Protein AF-A0A7X5D9H7-F1 (afdb_monomer_lite)

Radius of gyration: 39.31 Å; chains: 1; bounding box: 85×87×99 Å

Sequence (324 aa):
MLLPTEHRGKEHIVADLVSGAHGEGAHVGHFTFTNRLMFNRVVSTPDIFVDLVEVVTGIRFELAGDPQAERTFEPTLSSKGVRMDVVAVGDDRVVDIEMQTQFEPYLGKRLRYYQAALDVSHLDKGSDYGVLPESFIIFLCTHDPFGRGLPVYTLERCCVEDSSVDVGDESHWIVLNATAYAAANDGQLADVLEYAATGEVRHRGGLVGRIDEAVRDANNDSGWVRNVESVMSLEDGLRMRYQILMRDEVAAARKAAAEEGRAEGMARGIAEGIAEGRAEGIAEERARTAMLAKRLEKEGRIDELAGALADSKRFDALLVEFGL

Secondary structure (DSSP, 8-state):
------------SSSTTS-----S--------TTSHHHHHHHHTSHHHHHHHHHHHHSS---BSS--EEEEEE-SSTTS--EEEEEEEEBSSEEEEEEEE-S--TTHHHHHHHHHHHHHHHH--TT--GGGPPEEEEEEEESS-SSSS--SEEEE----SS-TT------EEEEEEEGGGGGG-SSHHHHHHHHHHHHS--S--SHHHHHHHHHHHHHHH-HHHHHHHHHHHHHHHHHHHHHHHHHHHHHHHHHHHHHHHHHHHHHHHHHHHHHHHHHHHHHHHHHHHHHHHHHHHHHTT-TTHHHHHHT-HHHHHHHHHHHT-

Foldseek 3Di:
DDDDDDDDDDDDDPPPVPDDDPDPDDPLDADACLDLVLVLQLCQPVVLVQQVCCLQPVDHFAFPDGKDAQDWFDVDPPDDIDGFGIWTDTDQEIETEERAEDADLPVVVVLVVVVVRQQVVQDDPPDDSVSRGQYEYEYEYLADNPPPLDQKDKDDDADPVDRVDDPPNNYIYIYGHLVSLVVDPRPQSSQCSVCSNPVDGPDCDDSNVSSNVSSVVCSVPSVNSVVVVVVVVVVVVVVVVVVVVVVVVVVVVVVVVVVVVVVVVVVVVVVVVVVVVVVVVVVVVVVLLVVLCVVCVVVVNNVCSVVCVVDVVSVVVSCVVVVD

pLDDT: mean 86.22, std 16.86, range [28.97, 98.75]

Structure (mmCIF, N/CA/C/O backbone):
data_AF-A0A7X5D9H7-F1
#
_entry.id   AF-A0A7X5D9H7-F1
#
loop_
_atom_site.group_PDB
_atom_site.id
_atom_site.type_symbol
_atom_site.label_atom_id
_atom_site.label_alt_id
_atom_site.label_comp_id
_atom_site.label_asym_id
_atom_site.label_entity_id
_atom_site.label_seq_id
_atom_site.pdbx_PDB_ins_code
_atom_site.Cartn_x
_atom_site.Cartn_y
_atom_site.Cartn_z
_atom_site.occupancy
_atom_site.B_iso_or_equiv
_atom_site.auth_seq_id
_atom_site.auth_comp_id
_atom_site.auth_asym_id
_atom_site.auth_atom_id
_atom_site.pdbx_PDB_model_num
ATOM 1 N N . MET A 1 1 ? 64.144 38.329 27.116 1.00 39.31 1 MET A N 1
ATOM 2 C CA . MET A 1 1 ? 64.044 39.204 25.932 1.00 39.31 1 MET A CA 1
ATOM 3 C C . MET A 1 1 ? 63.126 38.503 24.942 1.00 39.31 1 MET A C 1
ATOM 5 O O . MET A 1 1 ? 63.563 37.646 24.192 1.00 39.31 1 MET A O 1
ATOM 9 N N . LEU A 1 2 ? 61.830 38.772 25.095 1.00 35.22 2 LEU A N 1
ATOM 10 C CA . LEU A 1 2 ? 60.733 38.390 24.209 1.00 35.22 2 LEU A CA 1
ATOM 11 C C . LEU A 1 2 ? 60.389 39.650 23.419 1.00 35.22 2 LEU A C 1
ATOM 13 O O . LEU A 1 2 ? 60.176 40.681 24.052 1.00 35.22 2 LEU A O 1
ATOM 17 N N . LEU A 1 3 ? 60.311 39.567 22.095 1.00 32.41 3 LEU A N 1
ATOM 18 C CA . LEU A 1 3 ? 59.522 40.490 21.281 1.00 32.41 3 LEU A CA 1
ATOM 19 C C . LEU A 1 3 ? 58.901 39.718 20.104 1.00 32.41 3 LEU A C 1
ATOM 21 O O . LEU A 1 3 ? 59.448 38.693 19.693 1.00 32.41 3 LEU A O 1
ATOM 25 N N . PRO A 1 4 ? 57.726 40.165 19.633 1.00 40.38 4 PRO A N 1
ATOM 26 C CA . PRO A 1 4 ? 56.650 39.306 19.167 1.00 40.38 4 PRO A CA 1
ATOM 27 C C . PRO A 1 4 ? 56.438 39.429 17.657 1.00 40.38 4 PRO A C 1
ATOM 29 O O . PRO A 1 4 ? 56.808 40.424 17.038 1.00 40.38 4 PRO A O 1
ATOM 32 N N . THR A 1 5 ? 55.777 38.438 17.069 1.00 36.97 5 THR A N 1
ATOM 33 C CA . THR A 1 5 ? 55.166 38.577 15.745 1.00 36.97 5 THR A CA 1
ATOM 34 C C . THR A 1 5 ? 53.655 38.667 15.910 1.00 36.97 5 THR A C 1
ATOM 36 O O . THR A 1 5 ? 53.007 37.807 16.502 1.00 36.97 5 THR A O 1
ATOM 39 N N . GLU A 1 6 ? 53.122 39.796 15.453 1.00 34.44 6 GLU A N 1
ATOM 40 C CA . GLU A 1 6 ? 51.711 40.147 15.450 1.00 34.44 6 GLU A CA 1
ATOM 41 C C . GLU A 1 6 ? 50.932 39.260 14.469 1.00 34.44 6 GLU A C 1
ATOM 43 O O . GLU A 1 6 ? 51.232 39.218 13.275 1.00 34.44 6 GLU A O 1
ATOM 48 N N . HIS A 1 7 ? 49.861 38.625 14.941 1.00 36.38 7 HIS A N 1
ATOM 49 C CA . HIS A 1 7 ? 48.715 38.274 14.104 1.00 36.38 7 HIS A CA 1
ATOM 50 C C . HIS A 1 7 ? 47.469 38.931 14.700 1.00 36.38 7 HIS A C 1
ATOM 52 O O . HIS A 1 7 ? 46.799 38.409 15.587 1.00 36.38 7 HIS A O 1
ATOM 58 N N . ARG A 1 8 ? 47.217 40.156 14.224 1.00 36.34 8 ARG A N 1
ATOM 59 C CA . ARG A 1 8 ? 45.934 40.855 14.329 1.00 36.34 8 ARG A CA 1
ATOM 60 C C . ARG A 1 8 ? 44.920 40.181 13.403 1.00 36.34 8 ARG A C 1
ATOM 62 O O . ARG A 1 8 ? 45.206 39.997 12.226 1.00 36.34 8 ARG A O 1
ATOM 69 N N . GLY A 1 9 ? 43.728 39.929 13.937 1.00 32.81 9 GLY A N 1
ATOM 70 C CA . GLY A 1 9 ? 42.544 39.444 13.220 1.00 32.81 9 GLY A CA 1
ATOM 71 C C . GLY A 1 9 ? 41.792 38.420 14.072 1.00 32.81 9 GLY A C 1
ATOM 72 O O . GLY A 1 9 ? 41.794 37.244 13.746 1.00 32.81 9 GLY A O 1
ATOM 73 N N . LYS A 1 10 ? 41.371 38.759 15.301 1.00 33.28 10 LYS A N 1
ATOM 74 C CA . LYS A 1 10 ? 40.022 39.296 15.598 1.00 33.28 10 LYS A CA 1
ATOM 75 C C . LYS A 1 10 ? 38.948 38.565 14.784 1.00 33.28 10 LYS A C 1
ATOM 77 O O . LYS A 1 10 ? 38.787 38.822 13.599 1.00 33.28 10 LYS A O 1
ATOM 82 N N . GLU A 1 11 ? 38.318 37.546 15.363 1.00 37.78 11 GLU A N 1
ATOM 83 C CA . GLU A 1 11 ? 37.055 37.737 16.100 1.00 37.78 11 GLU A CA 1
ATOM 84 C C . GLU A 1 11 ? 36.065 38.590 15.296 1.00 37.78 11 GLU A C 1
ATOM 86 O O . GLU A 1 11 ? 35.830 39.740 15.635 1.00 37.78 11 GLU A O 1
ATOM 91 N N . HIS A 1 12 ? 35.555 38.050 14.186 1.00 34.12 12 HIS A N 1
ATOM 92 C CA . HIS A 1 12 ? 34.327 38.506 13.515 1.00 34.12 12 HIS A CA 1
ATOM 93 C C . HIS A 1 12 ? 33.913 37.510 12.415 1.00 34.12 12 HIS A C 1
ATOM 95 O O . HIS A 1 12 ? 33.785 37.876 11.258 1.00 34.12 12 HIS A O 1
ATOM 101 N N . ILE A 1 13 ? 33.731 36.223 12.743 1.00 32.47 13 ILE A N 1
ATOM 102 C CA . ILE A 1 13 ? 33.038 35.270 11.839 1.00 32.47 13 ILE A CA 1
ATOM 103 C C . ILE A 1 13 ? 32.146 34.302 12.644 1.00 32.47 13 ILE A C 1
ATOM 105 O O . ILE A 1 13 ? 32.051 33.118 12.347 1.00 32.47 13 ILE A O 1
ATOM 109 N N . VAL A 1 14 ? 31.503 34.785 13.713 1.00 32.72 14 VAL A N 1
ATOM 110 C CA . VAL A 1 14 ? 30.483 34.001 14.450 1.00 32.72 14 VAL A CA 1
ATOM 111 C C . VAL A 1 14 ? 29.200 34.817 14.688 1.00 32.72 14 VAL A C 1
ATOM 113 O O . VAL A 1 14 ? 28.368 34.445 15.502 1.00 32.72 14 VAL A O 1
ATOM 116 N N . ALA A 1 15 ? 29.010 35.932 13.970 1.00 30.95 15 ALA A N 1
ATOM 117 C CA . ALA A 1 15 ? 27.850 36.814 14.155 1.00 30.95 15 ALA A CA 1
ATOM 118 C C . ALA A 1 15 ? 26.972 37.026 12.903 1.00 30.95 15 ALA A C 1
ATOM 120 O O . ALA A 1 15 ? 25.898 37.597 13.039 1.00 30.95 15 ALA A O 1
ATOM 121 N N . ASP A 1 16 ? 27.339 36.500 11.727 1.00 28.97 16 ASP A N 1
ATOM 122 C CA . ASP A 1 16 ? 26.602 36.767 10.471 1.00 28.97 16 ASP A CA 1
ATOM 123 C C . ASP A 1 16 ? 25.768 35.584 9.940 1.00 28.97 16 ASP A C 1
ATOM 125 O O . ASP A 1 16 ? 25.307 35.600 8.804 1.00 28.97 16 ASP A O 1
ATOM 129 N N . LEU A 1 17 ? 25.499 34.568 10.767 1.00 30.39 17 LEU A N 1
ATOM 130 C CA . LEU A 1 17 ? 24.495 33.529 10.459 1.00 30.39 17 LEU A CA 1
ATOM 131 C C . LEU A 1 17 ? 23.141 33.772 11.147 1.00 30.39 17 LEU A C 1
ATOM 133 O O . LEU A 1 17 ? 22.226 32.964 11.012 1.00 30.39 17 LEU A O 1
ATOM 137 N N . VAL A 1 18 ? 22.994 34.900 11.853 1.00 37.50 18 VAL A N 1
ATOM 138 C CA . VAL A 1 18 ? 21.752 35.297 12.532 1.00 37.50 18 VAL A CA 1
ATOM 139 C C . VAL A 1 18 ? 21.437 36.770 12.254 1.00 37.50 18 VAL A C 1
ATOM 141 O O . VAL A 1 18 ? 21.309 37.569 13.169 1.00 37.50 18 VAL A O 1
ATOM 144 N N . SER A 1 19 ? 21.320 37.171 10.989 1.00 40.38 19 SER A N 1
ATOM 145 C CA . SER A 1 19 ? 20.412 38.267 10.615 1.00 40.38 19 SER A CA 1
ATOM 146 C C . SER A 1 19 ? 20.214 38.308 9.103 1.00 40.38 19 SER A C 1
ATOM 148 O O . SER A 1 19 ? 21.178 38.373 8.348 1.00 40.38 19 SER A O 1
ATOM 150 N N . GLY A 1 20 ? 18.956 38.271 8.658 1.00 29.58 20 GLY A N 1
ATOM 151 C CA . GLY A 1 20 ? 18.612 38.557 7.265 1.00 29.58 20 GLY A CA 1
ATOM 152 C C . GLY A 1 20 ? 17.597 37.612 6.636 1.00 29.58 20 GLY A C 1
ATOM 153 O O . GLY A 1 20 ? 17.937 36.932 5.680 1.00 29.58 20 GLY A O 1
ATOM 154 N N . ALA A 1 21 ? 16.362 37.598 7.147 1.00 33.31 21 ALA A N 1
ATOM 155 C CA . ALA A 1 21 ? 15.148 37.469 6.328 1.00 33.31 21 ALA A CA 1
ATOM 156 C C . ALA A 1 21 ? 13.895 37.627 7.209 1.00 33.31 21 ALA A C 1
ATOM 158 O O . ALA A 1 21 ? 13.158 36.679 7.460 1.00 33.31 21 ALA A O 1
ATOM 159 N N . HIS A 1 22 ? 13.626 38.850 7.671 1.00 39.69 22 HIS A N 1
ATOM 160 C CA . HIS A 1 22 ? 12.233 39.267 7.829 1.00 39.69 22 HIS A CA 1
ATOM 161 C C . HIS A 1 22 ? 11.739 39.667 6.439 1.00 39.69 22 HIS A C 1
ATOM 163 O O . HIS A 1 22 ? 11.821 40.824 6.040 1.00 39.69 22 HIS A O 1
ATOM 169 N N . GLY A 1 23 ? 11.337 38.649 5.681 1.00 31.30 23 GLY A N 1
ATOM 170 C CA . GLY A 1 23 ? 10.587 38.754 4.441 1.00 31.30 23 GLY A CA 1
ATOM 171 C C . GLY A 1 23 ? 9.283 37.990 4.628 1.00 31.30 23 GLY A C 1
ATOM 172 O O . GLY A 1 23 ? 9.281 36.864 5.121 1.00 31.30 23 GLY A O 1
ATOM 173 N N . GLU A 1 24 ? 8.184 38.658 4.316 1.00 38.00 24 GLU A N 1
ATOM 174 C CA . GLU A 1 24 ? 6.815 38.161 4.373 1.00 38.00 24 GLU A CA 1
ATOM 175 C C . GLU A 1 24 ? 6.665 36.811 3.647 1.00 38.00 24 GLU A C 1
ATOM 177 O O . GLU A 1 24 ? 7.145 36.641 2.529 1.00 38.00 24 GLU A O 1
ATOM 182 N N . GLY A 1 25 ? 5.979 35.863 4.296 1.00 40.16 25 GLY A N 1
ATOM 183 C CA . GLY A 1 25 ? 5.430 34.658 3.668 1.00 40.16 25 GLY A CA 1
ATOM 184 C C . GLY A 1 25 ? 6.449 33.663 3.110 1.00 40.16 25 GLY A C 1
ATOM 185 O O . GLY A 1 25 ? 6.414 33.357 1.921 1.00 40.16 25 GLY A O 1
ATOM 186 N N . ALA A 1 26 ? 7.320 33.099 3.953 1.00 40.19 26 ALA A N 1
ATOM 187 C CA . ALA A 1 26 ? 7.990 31.851 3.591 1.00 40.19 26 ALA A CA 1
ATOM 188 C C . ALA A 1 26 ? 6.910 30.796 3.303 1.00 40.19 26 ALA A C 1
ATOM 190 O O . ALA A 1 26 ? 6.050 30.566 4.153 1.00 40.19 26 ALA A O 1
ATOM 191 N N . HIS A 1 27 ? 6.922 30.199 2.108 1.00 46.25 27 HIS A N 1
ATOM 192 C CA . HIS A 1 27 ? 6.093 29.039 1.788 1.00 46.25 27 HIS A CA 1
ATOM 193 C C . HIS A 1 27 ? 6.340 27.966 2.854 1.00 46.25 27 HIS A C 1
ATOM 195 O O . HIS A 1 27 ? 7.383 27.323 2.861 1.00 46.25 27 HIS A O 1
ATOM 201 N N . VAL A 1 28 ? 5.398 27.825 3.781 1.00 57.78 28 VAL A N 1
ATOM 202 C CA . VAL A 1 28 ? 5.326 26.699 4.709 1.00 57.78 28 VAL A CA 1
ATOM 203 C C . VAL A 1 28 ? 4.825 25.534 3.855 1.00 57.78 28 VAL A C 1
ATOM 205 O O . VAL A 1 28 ? 3.759 25.657 3.245 1.00 57.78 28 VAL A O 1
ATOM 208 N N . GLY A 1 29 ? 5.624 24.474 3.695 1.00 71.00 29 GLY A N 1
ATOM 209 C CA . GLY A 1 29 ? 5.241 23.295 2.921 1.00 71.00 29 GLY A CA 1
ATOM 210 C C . GLY A 1 29 ? 3.842 22.801 3.289 1.00 71.00 29 GLY A C 1
ATOM 211 O O . GLY A 1 29 ? 3.472 22.754 4.459 1.00 71.00 29 GLY A O 1
ATOM 212 N N . HIS A 1 30 ? 3.046 22.461 2.279 1.00 88.44 30 HIS A N 1
ATOM 213 C CA . HIS A 1 30 ? 1.703 21.923 2.467 1.00 88.44 30 HIS A CA 1
ATOM 214 C C . HIS A 1 30 ? 1.705 20.433 2.126 1.00 88.44 30 HIS A C 1
ATOM 216 O O . HIS A 1 30 ? 1.954 20.054 0.978 1.00 88.44 30 HIS A O 1
ATOM 222 N N . PHE A 1 31 ? 1.396 19.588 3.104 1.00 94.75 31 PHE A N 1
ATOM 223 C CA . PHE A 1 31 ? 1.365 18.136 2.964 1.00 94.75 31 PHE A CA 1
ATOM 224 C C . PHE A 1 31 ? -0.072 17.620 2.874 1.00 94.75 31 PHE A C 1
ATOM 226 O O . PHE A 1 31 ? -0.958 18.051 3.612 1.00 94.75 31 PHE A O 1
ATOM 233 N N . THR A 1 32 ? -0.307 16.688 1.952 1.00 96.44 32 THR A N 1
ATOM 234 C CA . THR A 1 32 ? -1.605 16.026 1.770 1.00 96.44 32 THR A CA 1
ATOM 235 C C . THR A 1 32 ? -1.781 14.876 2.758 1.00 96.44 32 THR A C 1
ATOM 237 O O . THR A 1 32 ? -0.804 14.366 3.306 1.00 96.44 32 THR A O 1
ATOM 240 N N . PHE A 1 33 ? -3.020 14.408 2.930 1.00 97.69 33 PHE A N 1
ATOM 241 C CA . PHE A 1 33 ? -3.340 13.253 3.778 1.00 97.69 33 PHE A CA 1
ATOM 242 C C . PHE A 1 33 ? -2.535 11.990 3.432 1.00 97.69 33 PHE A C 1
ATOM 244 O O . PHE A 1 33 ? -2.160 11.233 4.315 1.00 97.69 33 PHE A O 1
ATOM 251 N N . THR A 1 34 ? -2.214 11.782 2.154 1.00 97.25 34 THR A N 1
ATOM 252 C CA . THR A 1 34 ? -1.472 10.609 1.666 1.00 97.25 34 THR A CA 1
ATOM 253 C C . THR A 1 34 ? 0.041 10.678 1.896 1.00 97.25 34 THR A C 1
ATOM 255 O O . THR A 1 34 ? 0.759 9.726 1.587 1.00 97.25 34 THR A O 1
ATOM 258 N N . ASN A 1 35 ? 0.570 11.800 2.396 1.00 95.44 35 ASN A N 1
ATOM 259 C CA . ASN A 1 35 ? 1.963 11.869 2.828 1.00 95.44 35 ASN A CA 1
ATOM 260 C C . ASN A 1 35 ? 2.143 11.006 4.089 1.00 95.44 35 ASN A C 1
ATOM 262 O O . ASN A 1 35 ? 1.407 11.198 5.047 1.00 95.44 35 ASN A O 1
ATOM 266 N N . ARG A 1 36 ? 3.143 10.111 4.119 1.00 93.44 36 ARG A N 1
ATOM 267 C CA . ARG A 1 36 ? 3.388 9.173 5.238 1.00 93.44 36 ARG A CA 1
ATOM 268 C C . ARG A 1 36 ? 3.367 9.856 6.612 1.00 93.44 36 ARG A C 1
ATOM 270 O O . ARG A 1 36 ? 2.697 9.395 7.523 1.00 93.44 36 ARG A O 1
ATOM 277 N N . LEU A 1 37 ? 4.087 10.967 6.767 1.00 94.50 37 LEU A N 1
ATOM 278 C CA . LEU A 1 37 ? 4.215 11.647 8.060 1.00 94.50 37 LEU A CA 1
ATOM 279 C C . LEU A 1 37 ? 2.926 12.383 8.453 1.00 94.50 37 LEU A C 1
ATOM 281 O O . LEU A 1 37 ? 2.579 12.415 9.632 1.00 94.50 37 LEU A O 1
ATOM 285 N N . MET A 1 38 ? 2.204 12.939 7.474 1.00 97.19 38 MET A N 1
ATOM 286 C CA . MET A 1 38 ? 0.874 13.517 7.693 1.00 97.19 38 MET A CA 1
ATOM 287 C C . MET A 1 38 ? -0.137 12.439 8.093 1.00 97.19 38 MET A C 1
ATOM 289 O O . MET A 1 38 ? -0.829 12.595 9.094 1.00 97.19 38 MET A O 1
ATOM 293 N N . PHE A 1 39 ? -0.188 11.340 7.338 1.00 98.12 39 PHE A N 1
ATOM 294 C CA . PHE A 1 39 ? -1.057 10.201 7.602 1.00 98.12 39 PHE A CA 1
ATOM 295 C C . PHE A 1 39 ? -0.850 9.678 9.021 1.00 98.12 39 PHE A C 1
ATOM 297 O O . PHE A 1 39 ? -1.804 9.636 9.790 1.00 98.12 39 PHE A O 1
ATOM 304 N N . ASN A 1 40 ? 0.402 9.396 9.396 1.00 96.88 40 ASN A N 1
ATOM 305 C CA . ASN A 1 40 ? 0.732 8.864 10.714 1.00 96.88 40 ASN A CA 1
ATOM 306 C C . ASN A 1 40 ? 0.305 9.820 11.831 1.00 96.88 40 ASN A C 1
ATOM 308 O O . ASN A 1 40 ? -0.291 9.371 12.800 1.00 96.88 40 ASN A O 1
ATOM 312 N N . ARG A 1 41 ? 0.535 11.135 11.679 1.00 97.06 41 ARG A N 1
ATOM 313 C CA . ARG A 1 41 ? 0.101 12.147 12.659 1.00 97.06 41 ARG A CA 1
ATOM 314 C C . ARG A 1 41 ? -1.422 12.223 12.795 1.00 97.06 41 ARG A C 1
ATOM 316 O O . ARG A 1 41 ? -1.925 12.414 13.898 1.00 97.06 41 ARG A O 1
ATOM 323 N N . VAL A 1 42 ? -2.148 12.149 11.683 1.00 98.12 42 VAL A N 1
ATOM 324 C CA . VAL A 1 42 ? -3.609 12.301 11.672 1.00 98.12 42 VAL A CA 1
ATOM 325 C C . VAL A 1 42 ? -4.283 11.035 12.186 1.00 98.12 42 VAL A C 1
ATOM 327 O O . VAL A 1 42 ? -5.089 11.106 13.111 1.00 98.12 42 VAL A O 1
ATOM 330 N N . VAL A 1 43 ? -3.921 9.878 11.633 1.00 98.12 43 VAL A N 1
ATOM 331 C CA . VAL A 1 43 ? -4.522 8.584 11.973 1.00 98.12 43 VAL A CA 1
ATOM 332 C C . VAL A 1 43 ? -4.118 8.118 13.368 1.00 98.12 43 VAL A C 1
ATOM 334 O O . VAL A 1 43 ? -4.888 7.402 13.988 1.00 98.12 43 VAL A O 1
ATOM 337 N N . SER A 1 44 ? -3.001 8.586 13.941 1.00 97.38 44 SER A N 1
ATOM 338 C CA . SER A 1 44 ? -2.698 8.319 15.354 1.00 97.38 44 SER A CA 1
ATOM 339 C C . SER A 1 44 ? -3.615 9.053 16.346 1.00 97.38 44 SER A C 1
ATOM 341 O O . SER A 1 44 ? -3.485 8.858 17.551 1.00 97.38 44 SER A O 1
ATOM 343 N N . THR A 1 45 ? -4.516 9.925 15.879 1.00 97.81 45 THR A N 1
ATOM 344 C CA . THR A 1 45 ? -5.516 10.572 16.741 1.00 97.81 45 THR A CA 1
ATOM 345 C C . THR A 1 45 ? -6.577 9.538 17.145 1.00 97.81 45 THR A C 1
ATOM 347 O O . THR A 1 45 ? -7.221 9.000 16.244 1.00 97.81 45 THR A O 1
ATOM 350 N N . PRO A 1 46 ? -6.811 9.279 18.450 1.00 97.25 46 PRO A N 1
ATOM 351 C CA . PRO A 1 46 ? -7.657 8.175 18.917 1.00 97.25 46 PRO A CA 1
ATOM 352 C C . PRO A 1 46 ? -9.033 8.078 18.246 1.00 97.25 46 PRO A C 1
ATOM 354 O O . PRO A 1 46 ? -9.362 7.035 17.686 1.00 97.25 46 PRO A O 1
ATOM 357 N N . ASP A 1 47 ? -9.800 9.172 18.222 1.00 97.12 47 ASP A N 1
ATOM 358 C CA . ASP A 1 47 ? -11.149 9.173 17.641 1.00 97.12 47 ASP A CA 1
ATOM 359 C C . ASP A 1 47 ? -11.121 8.902 16.128 1.00 97.12 47 ASP A C 1
ATOM 361 O O . ASP A 1 47 ? -11.909 8.109 15.622 1.00 97.12 47 ASP A O 1
ATOM 365 N N . ILE A 1 48 ? -10.165 9.503 15.403 1.00 98.19 48 ILE A N 1
ATOM 366 C CA . ILE A 1 48 ? -9.995 9.283 13.957 1.00 98.19 48 ILE A 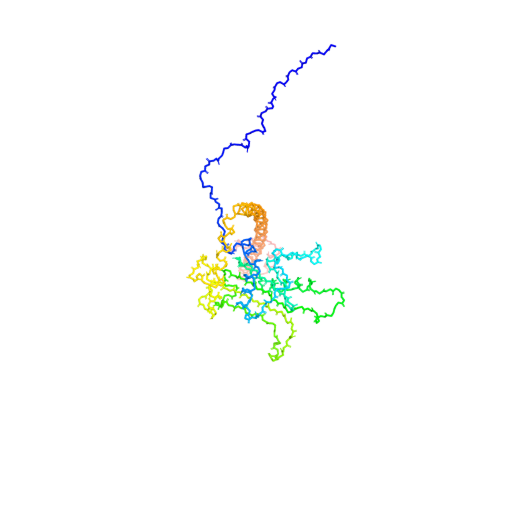CA 1
ATOM 367 C C . ILE A 1 48 ? -9.616 7.829 13.675 1.00 98.19 48 ILE A C 1
ATOM 369 O O . ILE A 1 48 ? -10.130 7.250 12.719 1.00 98.19 48 ILE A O 1
ATOM 373 N N . PHE A 1 49 ? -8.726 7.248 14.484 1.00 98.44 49 PHE A N 1
ATOM 374 C CA . PHE A 1 49 ? -8.328 5.852 14.344 1.00 98.44 49 PHE A CA 1
ATOM 375 C C . PHE A 1 49 ? -9.538 4.932 14.491 1.00 98.44 49 PHE A C 1
ATOM 377 O O . PHE A 1 49 ? -9.811 4.137 13.596 1.00 98.44 49 PHE A O 1
ATOM 384 N N . VAL A 1 50 ? -10.275 5.072 15.598 1.00 97.62 50 VAL A N 1
ATOM 385 C CA . VAL A 1 50 ? -11.460 4.257 15.896 1.00 97.62 50 VAL A CA 1
ATOM 386 C C . VAL A 1 50 ? -12.476 4.378 14.769 1.00 97.62 50 VAL A C 1
ATOM 388 O O . VAL A 1 50 ? -12.824 3.371 14.162 1.00 97.62 50 VAL A O 1
ATOM 391 N N . ASP A 1 51 ? -12.876 5.601 14.417 1.00 97.12 51 ASP A N 1
ATOM 392 C CA . ASP A 1 51 ? -13.854 5.843 13.355 1.00 97.12 51 ASP A CA 1
ATOM 393 C C . ASP A 1 51 ? -13.427 5.213 12.022 1.00 97.12 51 ASP A C 1
ATOM 395 O O . ASP A 1 51 ? -14.250 4.636 11.312 1.00 97.12 51 ASP A O 1
ATOM 399 N N . LEU A 1 52 ? -12.141 5.313 11.667 1.00 97.81 52 LEU A N 1
ATOM 400 C CA . LEU A 1 52 ? -11.619 4.727 10.437 1.00 97.81 52 LEU A CA 1
ATOM 401 C C . LEU A 1 52 ? -11.679 3.198 10.472 1.00 97.81 52 LEU A C 1
ATOM 403 O O . LEU A 1 52 ? -12.088 2.593 9.481 1.00 97.81 52 LEU A O 1
ATOM 407 N N . VAL A 1 53 ? -11.317 2.572 11.594 1.00 97.62 53 VAL A N 1
ATOM 408 C CA . VAL A 1 53 ? -11.438 1.118 11.765 1.00 97.62 53 VAL A CA 1
ATOM 409 C C . VAL A 1 53 ? -12.891 0.680 11.643 1.00 97.62 53 VAL A C 1
ATOM 411 O O . VAL A 1 53 ? -13.175 -0.241 10.876 1.00 97.62 53 VAL A O 1
ATOM 414 N N . GLU A 1 54 ? -13.819 1.343 12.332 1.00 97.00 54 GLU A N 1
ATOM 415 C CA . GLU A 1 54 ? -15.237 0.976 12.295 1.00 97.00 54 GLU A CA 1
ATOM 416 C C . GLU A 1 54 ? -15.839 1.157 10.892 1.00 97.00 54 GLU A C 1
ATOM 418 O O . GLU A 1 54 ? -16.562 0.283 10.416 1.00 97.00 54 GLU A O 1
ATOM 423 N N . VAL A 1 55 ? -15.493 2.241 10.185 1.00 96.56 55 VAL A N 1
ATOM 424 C CA . VAL A 1 55 ? -15.940 2.499 8.801 1.00 96.56 55 VAL A CA 1
ATOM 425 C C . VAL A 1 55 ? -15.396 1.458 7.818 1.00 96.56 55 VAL A C 1
ATOM 427 O O . VAL A 1 55 ? -16.099 1.057 6.890 1.00 96.56 55 VAL A O 1
ATOM 430 N N . VAL A 1 56 ? -14.150 1.016 7.992 1.00 96.75 56 VAL A N 1
ATOM 431 C CA . VAL A 1 56 ? -13.503 0.064 7.076 1.00 96.75 56 VAL A CA 1
ATOM 432 C C . VAL A 1 56 ? -13.942 -1.376 7.336 1.00 96.75 56 VAL A C 1
ATOM 434 O O . VAL A 1 56 ? -14.155 -2.135 6.390 1.00 96.75 56 VAL A O 1
ATOM 437 N N . THR A 1 57 ? -14.053 -1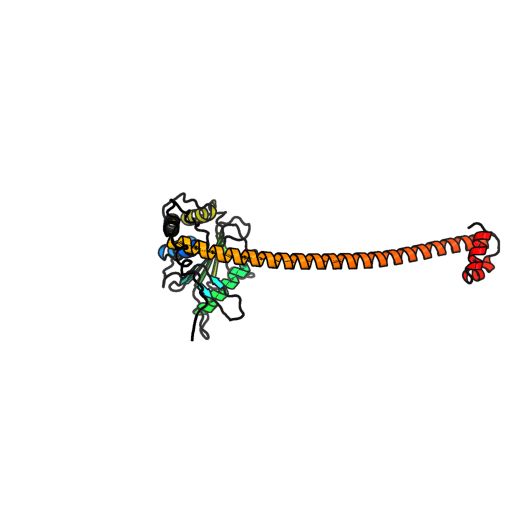.764 8.604 1.00 95.06 57 THR A N 1
ATOM 438 C CA . THR A 1 57 ? -14.295 -3.157 9.011 1.00 95.06 57 THR A CA 1
ATOM 439 C C . THR A 1 57 ? -15.773 -3.456 9.259 1.00 95.06 57 THR A C 1
ATOM 441 O O . THR A 1 57 ? -16.190 -4.608 9.160 1.00 95.06 57 THR A O 1
ATOM 444 N N . GLY A 1 58 ? -16.577 -2.440 9.590 1.00 94.50 58 GLY A N 1
ATOM 445 C CA . GLY A 1 58 ? -17.942 -2.609 10.092 1.00 94.50 58 GLY A CA 1
ATOM 446 C C . GLY A 1 58 ? -18.014 -3.169 11.520 1.00 94.50 58 GLY A C 1
ATOM 447 O O . GLY A 1 58 ? -19.100 -3.537 11.974 1.00 94.50 58 GLY A O 1
ATOM 448 N N . ILE A 1 59 ? -16.882 -3.260 12.223 1.00 93.00 59 ILE A N 1
ATOM 449 C CA . ILE A 1 59 ? -16.760 -3.833 13.567 1.00 93.00 59 ILE A CA 1
ATOM 450 C C . ILE A 1 59 ? -16.523 -2.706 14.567 1.00 93.00 59 ILE A C 1
ATOM 452 O O . ILE A 1 59 ? -15.813 -1.753 14.265 1.00 93.00 59 ILE A O 1
ATOM 456 N N . ARG A 1 60 ? -17.099 -2.825 15.770 1.00 93.88 60 ARG A N 1
ATOM 457 C CA . ARG A 1 60 ? -16.812 -1.883 16.857 1.00 93.88 60 ARG A CA 1
ATOM 458 C C . ARG A 1 60 ? -15.407 -2.069 17.401 1.00 93.88 60 ARG A C 1
ATOM 460 O O . ARG A 1 60 ? -14.997 -3.203 17.665 1.00 93.88 60 ARG A O 1
ATOM 467 N N . PHE A 1 61 ? -14.719 -0.961 17.639 1.00 94.81 61 PHE A N 1
ATOM 468 C CA . PHE A 1 61 ? -13.350 -0.982 18.131 1.00 94.81 61 PHE A CA 1
ATOM 469 C C . PHE A 1 61 ? -13.179 -0.050 19.330 1.00 94.81 61 PHE A C 1
ATOM 471 O O . PHE A 1 61 ? -13.364 1.159 19.231 1.00 94.81 61 PHE A O 1
ATOM 478 N N . GLU A 1 62 ? -12.806 -0.623 20.471 1.00 95.19 62 GLU A N 1
ATOM 479 C CA . GLU A 1 62 ? -12.493 0.120 21.692 1.00 95.19 62 GLU A CA 1
ATOM 480 C C . GLU A 1 62 ? -10.979 0.084 21.909 1.00 95.19 62 GLU A C 1
ATOM 482 O O . GLU A 1 62 ? -10.372 -0.982 21.847 1.00 95.19 62 GLU A O 1
ATOM 487 N N . LEU A 1 63 ? -10.360 1.249 22.115 1.00 95.75 63 LEU A N 1
ATOM 488 C CA . LEU A 1 63 ? -8.916 1.371 22.317 1.00 95.75 63 LEU A CA 1
ATOM 489 C C . LEU A 1 63 ? -8.522 0.968 23.744 1.00 95.75 63 LEU A C 1
ATOM 491 O O . LEU A 1 63 ? -9.008 1.554 24.711 1.00 95.75 63 LEU A O 1
ATOM 495 N N . ALA A 1 64 ? -7.548 0.065 23.872 1.00 93.38 64 ALA A N 1
ATOM 496 C CA . ALA A 1 64 ? -6.898 -0.265 25.143 1.00 93.38 64 ALA A CA 1
ATOM 497 C C . ALA A 1 64 ? -5.697 0.660 25.458 1.00 93.38 64 ALA A C 1
ATOM 499 O O . ALA A 1 64 ? -5.081 0.563 26.521 1.00 93.38 64 ALA A O 1
ATOM 500 N N . GLY A 1 65 ? -5.356 1.572 24.542 1.00 91.44 65 GLY A N 1
ATOM 501 C CA . GLY A 1 65 ? -4.303 2.578 24.674 1.00 91.44 65 GLY A CA 1
ATOM 502 C C . GLY A 1 65 ? -4.203 3.464 23.428 1.00 91.44 65 GLY A C 1
ATOM 503 O O . GLY A 1 65 ? -4.951 3.279 22.471 1.00 91.44 65 GLY A O 1
ATOM 504 N N . ASP A 1 66 ? -3.272 4.420 23.427 1.00 93.06 66 ASP A N 1
ATOM 505 C CA . ASP A 1 66 ? -3.107 5.335 22.291 1.00 93.06 66 ASP A CA 1
ATOM 506 C C . ASP A 1 66 ? -2.532 4.614 21.053 1.00 93.06 66 ASP A C 1
ATOM 508 O O . ASP A 1 66 ? -1.560 3.852 21.192 1.00 93.06 66 ASP A O 1
ATOM 512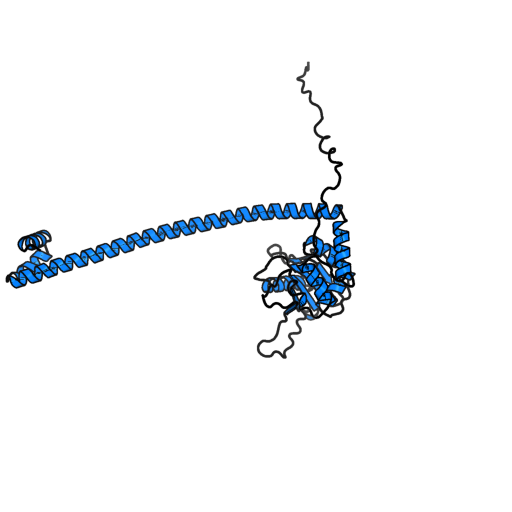 N N . PRO A 1 67 ? -3.055 4.890 19.840 1.00 95.38 67 PRO A N 1
ATOM 513 C CA . PRO A 1 67 ? -2.458 4.425 18.593 1.00 95.38 67 PRO A CA 1
ATOM 514 C C . PRO A 1 67 ? -0.984 4.836 18.470 1.00 95.38 67 PRO A C 1
ATOM 516 O O . PRO A 1 67 ? -0.597 5.972 18.748 1.00 95.38 67 PRO A O 1
ATOM 519 N N . GLN A 1 68 ? -0.147 3.905 18.026 1.00 93.75 68 GLN A N 1
ATOM 520 C CA . GLN A 1 68 ? 1.301 4.061 17.934 1.00 93.75 68 GLN A CA 1
ATOM 521 C C . GLN A 1 68 ? 1.718 4.273 16.478 1.00 93.75 68 GLN A C 1
ATOM 523 O O . GLN A 1 68 ? 1.643 3.349 15.666 1.00 93.75 68 GLN A O 1
ATOM 528 N N . ALA A 1 69 ? 2.192 5.478 16.162 1.00 90.44 69 ALA A N 1
ATOM 529 C CA . ALA A 1 69 ? 2.753 5.806 14.856 1.00 90.44 69 ALA A CA 1
ATOM 530 C C . ALA A 1 69 ? 4.189 5.269 14.680 1.00 90.44 69 ALA A C 1
ATOM 532 O O . ALA A 1 69 ? 4.984 5.288 15.619 1.00 90.44 69 ALA A O 1
ATOM 533 N N . GLU A 1 70 ? 4.543 4.854 13.460 1.00 87.06 70 GLU A N 1
ATOM 534 C CA . GLU A 1 70 ? 5.880 4.372 13.073 1.00 87.06 70 GLU A CA 1
ATOM 535 C C . GLU A 1 70 ? 6.417 3.218 13.954 1.00 87.06 70 GLU A C 1
ATOM 537 O O . GLU A 1 70 ? 7.625 3.114 14.214 1.00 87.06 70 GLU A O 1
ATOM 542 N N . ARG A 1 71 ? 5.533 2.317 14.412 1.00 80.88 71 ARG A N 1
ATOM 543 C CA . ARG A 1 71 ? 5.903 1.195 15.290 1.00 80.88 71 ARG A CA 1
ATOM 544 C C . ARG A 1 71 ? 6.838 0.235 14.553 1.00 80.88 71 ARG A C 1
ATOM 546 O O . ARG A 1 71 ? 6.487 -0.351 13.532 1.00 80.88 71 ARG A O 1
ATOM 553 N N . THR A 1 72 ? 8.052 0.078 15.076 1.00 78.19 72 THR A N 1
ATOM 554 C CA . THR A 1 72 ? 9.096 -0.743 14.451 1.00 78.19 72 THR A CA 1
ATOM 555 C C . THR A 1 72 ? 9.225 -2.096 15.144 1.00 78.19 72 THR A C 1
ATOM 557 O O . THR A 1 72 ? 9.376 -2.169 16.362 1.00 78.19 72 THR A O 1
ATOM 560 N N . PHE A 1 73 ? 9.212 -3.163 14.350 1.00 72.94 73 PHE A N 1
ATOM 561 C CA . PHE A 1 73 ? 9.429 -4.541 14.766 1.00 72.94 73 PHE A CA 1
ATOM 562 C C . PHE A 1 73 ? 10.694 -5.085 14.104 1.00 72.94 73 PHE A C 1
ATOM 564 O O . PHE A 1 73 ? 10.782 -5.185 12.879 1.00 72.94 73 PHE A O 1
ATOM 571 N N . GLU A 1 74 ? 11.668 -5.474 14.923 1.00 71.62 74 GLU A N 1
ATOM 572 C CA . GLU A 1 74 ? 12.906 -6.121 14.484 1.00 71.62 74 GLU A CA 1
ATOM 573 C C . GLU A 1 74 ? 12.994 -7.519 15.113 1.00 71.62 74 GLU A C 1
ATOM 575 O O . GLU A 1 74 ? 13.534 -7.667 16.210 1.00 71.62 74 GLU A O 1
ATOM 580 N N . PRO A 1 75 ? 12.454 -8.563 14.451 1.00 60.09 75 PRO A N 1
ATOM 581 C CA . PRO A 1 75 ? 12.441 -9.920 15.003 1.00 60.09 75 PRO A CA 1
ATOM 582 C C . PRO A 1 75 ? 13.845 -10.449 15.325 1.00 60.09 75 PRO A C 1
ATOM 584 O O . PRO A 1 75 ? 14.047 -11.170 16.299 1.00 60.09 75 PRO A O 1
ATOM 587 N N . THR A 1 76 ? 14.831 -10.094 14.497 1.00 62.69 76 THR A N 1
ATOM 588 C CA . THR A 1 76 ? 16.253 -10.376 14.719 1.00 62.69 76 THR A CA 1
ATOM 589 C C . THR A 1 76 ? 17.128 -9.273 14.121 1.00 62.69 76 THR A C 1
ATOM 591 O O . THR A 1 76 ? 16.736 -8.624 13.150 1.00 62.69 76 THR A O 1
ATOM 594 N N . LEU A 1 77 ? 18.368 -9.151 14.614 1.00 60.53 77 LEU A N 1
ATOM 595 C CA . LEU A 1 77 ? 19.391 -8.229 14.086 1.00 60.53 77 LEU A CA 1
ATOM 596 C C . LEU A 1 77 ? 19.718 -8.428 12.592 1.00 60.53 77 LEU A C 1
ATOM 598 O O . LEU A 1 77 ? 20.312 -7.551 11.973 1.00 60.53 77 LEU A O 1
ATOM 602 N N . SER A 1 78 ? 19.395 -9.591 12.018 1.00 56.59 78 SER A N 1
ATOM 603 C CA . SER A 1 78 ? 19.666 -9.930 10.613 1.00 56.59 78 SER A CA 1
ATOM 604 C C . SER A 1 78 ? 18.419 -9.922 9.725 1.00 56.59 78 SER A C 1
ATOM 606 O O . SER A 1 78 ? 18.531 -10.121 8.514 1.00 56.59 78 SER A O 1
ATOM 608 N N . SER A 1 79 ? 17.234 -9.727 10.306 1.00 69.31 79 SER A N 1
ATOM 609 C CA . SER A 1 79 ? 15.966 -9.697 9.578 1.00 69.31 79 SER A CA 1
ATOM 610 C C . SER A 1 79 ? 15.656 -8.300 9.043 1.00 69.31 79 SER A C 1
ATOM 612 O O . SER A 1 79 ? 16.138 -7.293 9.558 1.00 69.31 79 SER A O 1
ATOM 614 N N . LYS A 1 80 ? 14.834 -8.229 7.992 1.00 68.81 80 LYS A N 1
ATOM 615 C CA . LYS A 1 80 ? 14.311 -6.953 7.506 1.00 68.81 80 LYS A CA 1
ATOM 616 C C . LYS A 1 80 ? 13.300 -6.428 8.532 1.00 68.81 80 LYS A C 1
ATOM 618 O O . LYS A 1 80 ? 12.199 -6.953 8.609 1.00 68.81 80 LYS A O 1
ATOM 623 N N . GLY A 1 81 ? 13.659 -5.402 9.299 1.00 74.06 81 GLY A N 1
ATOM 624 C CA . GLY A 1 81 ? 12.708 -4.754 10.203 1.00 74.06 81 GLY A CA 1
ATOM 625 C C . GLY A 1 81 ? 11.438 -4.308 9.467 1.00 74.06 81 GLY A C 1
ATOM 626 O O . GLY A 1 81 ? 11.490 -3.908 8.297 1.00 74.06 81 GLY A O 1
ATOM 627 N N . VAL A 1 82 ? 10.299 -4.399 10.146 1.00 81.75 82 VAL A N 1
ATOM 628 C CA . VAL A 1 82 ? 9.018 -3.861 9.679 1.00 81.75 82 VAL A CA 1
ATOM 629 C C . VAL A 1 82 ? 8.752 -2.584 10.455 1.00 81.75 82 VAL A C 1
ATOM 631 O O . VAL A 1 82 ? 8.742 -2.612 11.679 1.00 81.75 82 VAL A O 1
ATOM 634 N N . ARG A 1 83 ? 8.537 -1.470 9.757 1.00 85.62 83 ARG A N 1
ATOM 635 C CA . ARG A 1 83 ? 7.990 -0.254 10.359 1.00 85.62 83 ARG A CA 1
ATOM 636 C C . ARG A 1 83 ? 6.556 -0.128 9.879 1.00 85.62 83 ARG A C 1
ATOM 638 O O . ARG A 1 83 ? 6.353 0.059 8.680 1.00 85.62 83 ARG A O 1
ATOM 645 N N . MET A 1 84 ? 5.635 -0.296 10.813 1.00 91.62 84 MET A N 1
ATOM 646 C CA . MET A 1 84 ? 4.208 -0.114 10.603 1.00 91.62 84 MET A CA 1
ATOM 647 C C . MET A 1 84 ? 3.842 1.359 10.778 1.00 91.62 84 MET A C 1
ATOM 649 O O . MET A 1 84 ? 4.430 2.041 11.620 1.00 91.62 84 MET A O 1
ATOM 653 N N . ASP A 1 85 ? 2.917 1.856 9.969 1.00 94.88 85 ASP A N 1
ATOM 654 C CA . ASP A 1 85 ? 2.519 3.259 9.921 1.00 94.88 85 ASP A CA 1
ATOM 655 C C . ASP A 1 85 ? 1.744 3.650 11.180 1.00 94.88 85 ASP A C 1
ATOM 657 O O . ASP A 1 85 ? 2.225 4.513 11.916 1.00 94.88 85 ASP A O 1
ATOM 661 N N . VAL A 1 86 ? 0.606 3.007 11.475 1.00 97.50 86 VAL A N 1
ATOM 662 C CA . VAL A 1 86 ? -0.149 3.229 12.720 1.00 97.50 86 VAL A CA 1
ATOM 663 C C . VAL A 1 86 ? -0.747 1.923 13.235 1.00 97.50 86 VAL A C 1
ATOM 665 O O . VAL A 1 86 ? -1.630 1.348 12.604 1.00 97.50 86 VAL A O 1
ATOM 668 N N . VAL A 1 87 ? -0.319 1.503 14.430 1.00 97.06 87 VAL A N 1
ATOM 669 C CA . VAL A 1 87 ? -0.818 0.296 15.107 1.00 97.06 87 VAL A CA 1
ATOM 670 C C . VAL A 1 87 ? -1.569 0.675 16.374 1.00 97.06 87 VAL A C 1
ATOM 672 O O . VAL A 1 87 ? -1.027 1.402 17.206 1.00 97.06 87 VAL A O 1
ATOM 675 N N . ALA A 1 88 ? -2.757 0.120 16.589 1.00 96.62 88 ALA A N 1
ATOM 676 C CA . ALA A 1 88 ? -3.466 0.233 17.859 1.00 96.62 88 ALA A CA 1
ATOM 677 C C . ALA A 1 88 ? -3.891 -1.134 18.397 1.00 96.62 88 ALA A C 1
ATOM 679 O O . ALA A 1 88 ? -4.162 -2.069 17.643 1.00 96.62 88 ALA A O 1
ATOM 680 N N . VAL A 1 89 ? -3.950 -1.225 19.723 1.00 95.38 89 VAL A N 1
ATOM 681 C CA . VAL A 1 89 ? -4.417 -2.401 20.458 1.00 95.38 89 VAL A CA 1
ATOM 682 C C . VAL A 1 89 ? -5.752 -2.032 21.096 1.00 95.38 89 VAL A C 1
ATOM 684 O O . VAL A 1 89 ? -5.847 -1.015 21.787 1.00 95.38 89 VAL A O 1
ATOM 687 N N . GLY A 1 90 ? -6.777 -2.822 20.809 1.00 92.56 90 GLY A N 1
ATOM 688 C CA . GLY A 1 90 ? -8.059 -2.803 21.501 1.00 92.56 90 GLY A CA 1
ATOM 689 C C . GLY A 1 90 ? -8.135 -3.909 22.548 1.00 92.56 90 GLY A C 1
ATOM 690 O O . GLY A 1 90 ? -7.103 -4.447 22.937 1.00 92.56 90 GLY A O 1
ATOM 691 N N . ASP A 1 91 ? -9.344 -4.254 22.991 1.00 82.75 91 ASP A N 1
ATOM 692 C CA . ASP A 1 91 ? -9.539 -5.288 24.021 1.00 82.75 91 ASP A CA 1
ATOM 693 C C . ASP A 1 91 ? -8.972 -6.653 23.590 1.00 82.75 91 ASP A C 1
ATOM 695 O O . ASP A 1 91 ? -7.977 -7.112 24.146 1.00 82.75 91 ASP A O 1
ATOM 699 N N . ASP A 1 92 ? -9.555 -7.253 22.549 1.00 88.50 92 ASP A N 1
ATOM 700 C CA . ASP A 1 92 ? -9.138 -8.552 21.990 1.00 88.50 92 ASP A CA 1
ATOM 701 C C . ASP A 1 92 ? -8.700 -8.429 20.519 1.00 88.50 92 ASP A C 1
ATOM 703 O O . ASP A 1 92 ? -8.662 -9.408 19.772 1.00 88.50 92 ASP A O 1
ATOM 707 N N . ARG A 1 93 ? -8.408 -7.197 20.078 1.00 95.44 93 ARG A N 1
ATOM 708 C CA . ARG A 1 93 ? -8.093 -6.877 18.683 1.00 95.44 93 ARG A CA 1
ATOM 709 C C . ARG A 1 93 ? -6.826 -6.061 18.539 1.00 95.44 93 ARG A C 1
ATOM 711 O O . ARG A 1 93 ? -6.561 -5.165 19.334 1.00 95.44 93 ARG A O 1
ATOM 718 N N . VAL A 1 94 ? -6.100 -6.282 17.454 1.00 96.69 94 VAL A N 1
ATOM 719 C CA . VAL A 1 94 ? -4.992 -5.422 17.035 1.00 96.69 94 VAL A CA 1
ATOM 720 C C . VAL A 1 94 ? -5.186 -4.976 15.593 1.00 96.69 94 VAL A C 1
ATOM 722 O O . VAL A 1 94 ? -5.522 -5.773 14.722 1.00 96.69 94 VAL A O 1
ATOM 725 N N . VAL A 1 95 ? -4.986 -3.689 15.327 1.00 97.88 95 VAL A N 1
ATOM 726 C CA . VAL A 1 95 ? -5.187 -3.120 13.993 1.00 97.88 95 VAL A CA 1
ATOM 727 C C . VAL A 1 95 ? -3.954 -2.346 13.568 1.00 97.88 95 VAL A C 1
ATOM 729 O O . VAL A 1 95 ? -3.464 -1.501 14.314 1.00 97.88 95 VAL A O 1
ATOM 732 N N . ASP A 1 96 ? -3.485 -2.630 12.361 1.00 97.94 96 ASP A N 1
ATOM 733 C CA . ASP A 1 96 ? -2.465 -1.881 11.639 1.00 97.94 96 ASP A CA 1
ATOM 734 C C . ASP A 1 96 ? -3.103 -1.195 10.423 1.00 97.94 96 ASP A C 1
ATOM 736 O O . ASP A 1 96 ? -3.828 -1.838 9.657 1.00 97.94 96 ASP A O 1
ATOM 740 N N . ILE A 1 97 ? -2.850 0.104 10.247 1.00 98.38 97 ILE A N 1
ATOM 741 C CA . ILE A 1 97 ? -3.316 0.879 9.093 1.00 98.38 97 ILE A CA 1
ATOM 742 C C . ILE A 1 97 ? -2.118 1.511 8.381 1.00 98.38 97 ILE A C 1
ATOM 744 O O . ILE A 1 97 ? -1.400 2.333 8.945 1.00 98.38 97 ILE A O 1
ATOM 748 N N . GLU A 1 98 ? -1.962 1.171 7.104 1.00 98.12 98 GLU A N 1
ATOM 749 C CA . GLU A 1 98 ? -0.831 1.518 6.243 1.00 98.12 98 GLU A CA 1
ATOM 750 C C . GLU A 1 98 ? -1.256 2.436 5.095 1.00 98.12 98 GLU A C 1
ATOM 752 O O . GLU A 1 98 ? -2.231 2.157 4.391 1.00 98.12 98 GLU A O 1
ATOM 757 N N . MET A 1 99 ? -0.484 3.489 4.820 1.00 97.69 99 MET A N 1
ATOM 758 C CA . MET A 1 99 ? -0.678 4.334 3.638 1.00 97.69 99 MET A CA 1
ATOM 759 C C . MET A 1 99 ? 0.218 3.873 2.482 1.00 97.69 99 MET A C 1
ATOM 761 O O . MET A 1 99 ? 1.448 3.931 2.544 1.00 97.69 99 MET A O 1
ATOM 765 N N . GLN A 1 100 ? -0.388 3.489 1.355 1.00 95.81 100 GLN A N 1
ATOM 766 C CA . GLN A 1 100 ? 0.321 2.941 0.198 1.00 95.81 100 GLN A CA 1
ATOM 767 C C . GLN A 1 100 ? 0.157 3.797 -1.064 1.00 95.81 100 GLN A C 1
ATOM 769 O O . GLN A 1 100 ? -0.730 3.602 -1.897 1.00 95.81 100 GLN A O 1
ATOM 774 N N . THR A 1 101 ? 1.092 4.727 -1.254 1.00 94.81 101 THR A N 1
ATOM 775 C CA . THR A 1 101 ? 1.095 5.639 -2.413 1.00 94.81 101 THR A CA 1
ATOM 776 C C . THR A 1 101 ? 1.815 5.089 -3.644 1.00 94.81 101 THR A C 1
ATOM 778 O O . THR A 1 101 ? 1.526 5.487 -4.771 1.00 94.81 101 THR A O 1
ATOM 781 N N . GLN A 1 102 ? 2.764 4.169 -3.454 1.00 91.25 102 GLN A N 1
ATOM 782 C CA . GLN A 1 102 ? 3.538 3.568 -4.543 1.00 91.25 102 GLN A CA 1
ATOM 783 C C . GLN A 1 102 ? 2.984 2.194 -4.911 1.00 91.25 102 GLN A C 1
ATOM 785 O O . GLN A 1 102 ? 2.511 1.458 -4.052 1.00 91.25 102 GLN A O 1
ATOM 790 N N . PHE A 1 103 ? 3.080 1.809 -6.179 1.00 87.38 103 PHE A N 1
ATOM 791 C CA . PHE A 1 103 ? 2.712 0.457 -6.585 1.00 87.38 103 PHE A CA 1
ATOM 792 C C . PHE A 1 103 ? 3.694 -0.575 -6.011 1.00 87.38 103 PHE A C 1
ATOM 794 O O . PHE A 1 103 ? 4.905 -0.449 -6.198 1.00 87.38 103 PHE A O 1
ATOM 801 N N . GLU A 1 104 ? 3.168 -1.602 -5.341 1.00 90.81 104 GLU A N 1
ATOM 802 C CA . GLU A 1 104 ? 3.936 -2.735 -4.817 1.00 90.81 104 GLU A CA 1
ATOM 803 C C . GLU A 1 104 ? 3.470 -4.030 -5.510 1.00 90.81 104 GLU A C 1
ATOM 805 O O . GLU A 1 104 ? 2.400 -4.548 -5.179 1.00 90.81 104 GLU A O 1
ATOM 810 N N . PRO A 1 105 ? 4.248 -4.586 -6.461 1.00 87.50 105 PRO A N 1
ATOM 811 C CA . PRO A 1 105 ? 3.860 -5.795 -7.193 1.00 87.50 105 PRO A CA 1
ATOM 812 C C . PRO A 1 105 ? 3.699 -7.033 -6.299 1.00 87.50 105 PRO A C 1
ATOM 814 O O . PRO A 1 105 ? 3.073 -8.011 -6.709 1.00 87.50 105 PRO A O 1
ATOM 817 N N . TYR A 1 106 ? 4.265 -7.024 -5.091 1.00 94.62 106 TYR A N 1
ATOM 818 C CA . TYR A 1 106 ? 4.227 -8.140 -4.153 1.00 94.62 106 TYR A CA 1
ATOM 819 C C . TYR A 1 106 ? 3.387 -7.844 -2.906 1.00 94.62 106 TYR A C 1
ATOM 821 O O . TYR A 1 106 ? 3.699 -8.358 -1.829 1.00 94.62 106 TYR A O 1
ATOM 829 N N . LEU A 1 107 ? 2.306 -7.064 -3.040 1.00 93.56 107 LEU A N 1
ATOM 830 C CA . LEU A 1 107 ? 1.479 -6.621 -1.910 1.00 93.56 107 LEU A CA 1
ATOM 831 C C . LEU A 1 107 ? 1.020 -7.778 -1.007 1.00 93.56 107 LEU A C 1
ATOM 833 O O . LEU A 1 107 ? 1.167 -7.697 0.205 1.00 93.56 107 LEU A O 1
ATOM 837 N N . GLY A 1 108 ? 0.591 -8.909 -1.580 1.00 94.75 108 GLY A N 1
ATOM 838 C CA . GLY A 1 108 ? 0.225 -10.101 -0.798 1.00 94.75 108 GLY A CA 1
ATOM 839 C C . GLY A 1 108 ? 1.376 -10.682 0.039 1.00 94.75 108 GLY A C 1
ATOM 840 O O . GLY A 1 108 ? 1.170 -11.133 1.163 1.00 94.75 108 GLY A O 1
ATOM 841 N N . LYS A 1 109 ? 2.620 -10.637 -0.463 1.00 95.75 109 LYS A N 1
ATOM 842 C CA . LYS A 1 109 ? 3.795 -11.045 0.329 1.00 95.75 109 LYS A CA 1
ATOM 843 C C . LYS A 1 109 ? 4.103 -10.032 1.431 1.00 95.75 109 LYS A C 1
ATOM 845 O O . LYS A 1 109 ? 4.579 -10.450 2.483 1.00 95.75 109 LYS A O 1
ATOM 850 N N . ARG A 1 110 ? 3.855 -8.739 1.190 1.00 93.75 110 ARG A N 1
ATOM 851 C CA . ARG A 1 110 ? 4.025 -7.675 2.187 1.00 93.75 110 ARG A CA 1
ATOM 852 C C . ARG A 1 110 ? 3.002 -7.806 3.313 1.00 93.75 110 ARG A C 1
ATOM 854 O O . ARG A 1 110 ? 3.433 -7.857 4.455 1.00 93.75 110 ARG A O 1
ATOM 861 N N . LEU A 1 111 ? 1.718 -7.975 2.992 1.00 96.12 111 LEU A N 1
ATOM 862 C CA . LEU A 1 111 ? 0.651 -8.249 3.964 1.00 96.12 111 LEU A CA 1
ATOM 863 C C . LEU A 1 111 ? 1.031 -9.415 4.886 1.00 96.12 111 LEU A C 1
ATOM 865 O O . LEU A 1 111 ? 1.102 -9.254 6.098 1.00 96.12 111 LEU A O 1
ATOM 869 N N . ARG A 1 112 ? 1.432 -10.556 4.306 1.00 96.00 112 ARG A N 1
ATOM 870 C CA . ARG A 1 112 ? 1.903 -11.717 5.077 1.00 96.00 112 ARG A CA 1
ATOM 871 C C . ARG A 1 112 ? 3.106 -11.413 5.973 1.00 96.00 112 ARG A C 1
ATOM 873 O O . ARG A 1 112 ? 3.215 -11.968 7.060 1.00 96.00 112 ARG A O 1
ATOM 880 N N . TYR A 1 113 ? 4.048 -10.601 5.496 1.00 93.06 113 TYR A N 1
ATOM 881 C CA . TYR A 1 113 ? 5.237 -10.248 6.271 1.00 93.06 113 TYR A CA 1
ATOM 882 C C . TYR A 1 113 ? 4.896 -9.347 7.462 1.00 93.06 113 TYR A C 1
ATOM 884 O O . TYR A 1 113 ? 5.449 -9.537 8.541 1.00 93.06 113 TYR A O 1
ATOM 892 N N . TYR A 1 114 ? 3.970 -8.409 7.265 1.00 93.94 114 TYR A N 1
ATOM 893 C CA . TYR A 1 114 ? 3.471 -7.519 8.309 1.00 93.94 114 TYR A CA 1
ATOM 894 C C . TYR A 1 114 ? 2.661 -8.303 9.345 1.00 93.94 114 TYR A C 1
ATOM 896 O O . TYR A 1 114 ? 2.930 -8.155 10.531 1.00 93.94 114 TYR A O 1
ATOM 904 N N . GLN A 1 115 ? 1.797 -9.229 8.911 1.00 95.56 115 GLN A N 1
ATOM 905 C CA . GLN A 1 115 ? 1.068 -10.142 9.802 1.00 95.56 115 GLN A CA 1
ATOM 906 C C . GLN A 1 115 ? 2.011 -10.903 10.719 1.00 95.56 115 GLN A C 1
ATOM 908 O O . GLN A 1 115 ? 1.903 -10.810 11.933 1.00 95.56 115 GLN A O 1
ATOM 913 N N . ALA A 1 116 ? 3.015 -11.564 10.142 1.00 92.69 116 ALA A N 1
ATOM 914 C CA . ALA A 1 116 ? 3.976 -12.318 10.932 1.00 92.69 116 ALA A CA 1
ATOM 915 C C . ALA A 1 116 ? 4.722 -11.436 11.952 1.00 92.69 116 ALA A C 1
ATOM 917 O O . ALA A 1 116 ? 5.000 -11.886 13.061 1.00 92.69 116 ALA A O 1
ATOM 918 N N . ALA A 1 117 ? 5.063 -10.192 11.596 1.00 90.88 117 ALA A N 1
ATOM 919 C CA . ALA A 1 117 ? 5.703 -9.263 12.527 1.00 90.88 117 ALA A CA 1
ATOM 920 C C . ALA A 1 117 ? 4.755 -8.830 13.660 1.00 90.88 117 ALA A C 1
ATOM 922 O O . ALA A 1 117 ? 5.188 -8.736 14.810 1.00 90.88 117 ALA A O 1
ATOM 923 N N . LEU A 1 118 ? 3.476 -8.613 13.342 1.00 91.06 118 LEU A N 1
ATOM 924 C CA . LEU A 1 118 ? 2.444 -8.263 14.310 1.00 91.06 118 LEU A CA 1
ATOM 925 C C . LEU A 1 118 ? 2.200 -9.413 15.294 1.00 91.06 118 LEU A C 1
ATOM 927 O O . LEU A 1 118 ? 2.266 -9.184 16.502 1.00 91.06 118 LEU A O 1
ATOM 931 N N . ASP A 1 119 ? 2.039 -10.642 14.799 1.00 92.00 119 ASP A N 1
ATOM 932 C CA . ASP A 1 119 ? 1.817 -11.847 15.610 1.00 92.00 119 ASP A CA 1
ATOM 933 C C . ASP A 1 119 ? 2.985 -12.092 16.574 1.00 92.00 119 ASP A C 1
ATOM 935 O O . ASP A 1 119 ? 2.790 -12.309 17.769 1.00 92.00 119 ASP A O 1
ATOM 939 N N . VAL A 1 120 ? 4.227 -11.978 16.080 1.00 88.81 120 VAL A N 1
ATOM 940 C CA . VAL A 1 120 ? 5.444 -12.125 16.901 1.00 88.81 120 VAL A CA 1
ATOM 941 C C . VAL A 1 120 ? 5.487 -11.112 18.045 1.00 88.81 120 VAL A C 1
ATOM 943 O O . VAL A 1 120 ? 6.050 -11.404 19.096 1.00 88.81 120 VAL A O 1
ATOM 946 N N . SER A 1 121 ? 4.901 -9.929 17.864 1.00 84.94 121 SER A N 1
ATOM 947 C CA . SER A 1 121 ? 4.882 -8.903 18.906 1.00 84.94 121 SER A CA 1
ATOM 948 C C . SER A 1 121 ? 3.796 -9.085 19.968 1.00 84.94 121 SER A C 1
ATOM 950 O O . SER A 1 121 ? 3.869 -8.418 20.999 1.00 84.94 121 SER A O 1
ATOM 952 N N . HIS A 1 122 ? 2.828 -9.976 19.733 1.00 86.56 122 HIS A N 1
ATOM 953 C CA . HIS A 1 122 ? 1.715 -10.256 20.649 1.00 86.56 122 HIS A CA 1
ATOM 954 C C . HIS A 1 122 ? 1.740 -11.685 21.210 1.00 86.56 122 HIS A C 1
ATOM 956 O O . HIS A 1 122 ? 0.905 -12.022 22.045 1.00 86.56 122 HIS A O 1
ATOM 962 N N . LEU A 1 123 ? 2.704 -12.520 20.802 1.00 87.81 123 LEU A N 1
ATOM 963 C CA . LEU A 1 123 ? 2.838 -13.889 21.291 1.00 87.81 123 LEU A CA 1
ATOM 964 C C . LEU A 1 123 ? 4.175 -14.124 21.998 1.00 87.81 123 LEU A C 1
ATOM 966 O O . LEU A 1 123 ? 5.228 -14.282 21.375 1.00 87.81 123 LEU A O 1
ATOM 970 N N . ASP A 1 124 ? 4.110 -14.219 23.323 1.00 86.44 124 ASP A N 1
ATOM 971 C CA . ASP A 1 124 ? 5.267 -14.535 24.153 1.00 86.44 124 ASP A CA 1
ATOM 972 C C . ASP A 1 124 ? 5.747 -15.982 23.986 1.00 86.44 124 ASP A C 1
ATOM 974 O O . ASP A 1 124 ? 5.000 -16.925 23.701 1.00 86.44 124 ASP A O 1
ATOM 978 N N . LYS A 1 125 ? 7.045 -16.187 24.231 1.00 87.69 125 LYS A N 1
ATOM 979 C CA . LYS A 1 125 ? 7.658 -17.513 24.161 1.00 87.69 125 LYS A CA 1
ATOM 980 C C . LYS A 1 125 ? 7.029 -18.461 25.189 1.00 87.69 125 LYS A C 1
ATOM 982 O O . LYS A 1 125 ? 7.223 -18.298 26.390 1.00 87.69 125 LYS A O 1
ATOM 987 N N . GLY A 1 126 ? 6.423 -19.538 24.692 1.00 90.06 126 GLY A N 1
ATOM 988 C CA . GLY A 1 126 ? 5.825 -20.594 25.514 1.00 90.06 126 GLY A CA 1
ATOM 989 C C . GLY A 1 126 ? 4.334 -20.404 25.794 1.00 90.06 126 GLY A C 1
ATOM 990 O O . GLY A 1 126 ? 3.757 -21.266 26.454 1.00 90.06 126 GLY A O 1
ATOM 991 N N . SER A 1 127 ? 3.726 -19.326 25.289 1.00 92.19 127 SER A N 1
ATOM 992 C CA . SER A 1 127 ? 2.277 -19.115 25.315 1.00 92.19 127 SER A CA 1
ATOM 993 C C . SER A 1 127 ? 1.545 -20.031 24.331 1.00 92.19 127 SER A C 1
ATOM 995 O O . SER A 1 127 ? 2.121 -20.490 23.342 1.00 92.19 127 SER A O 1
ATOM 997 N N . ASP A 1 128 ? 0.272 -20.302 24.622 1.00 92.56 128 ASP A N 1
ATOM 998 C CA . ASP A 1 128 ? -0.635 -21.008 23.714 1.00 92.56 128 ASP A CA 1
ATOM 999 C C . ASP A 1 128 ? -1.050 -20.098 22.547 1.00 92.56 128 ASP A C 1
ATOM 1001 O O . ASP A 1 128 ?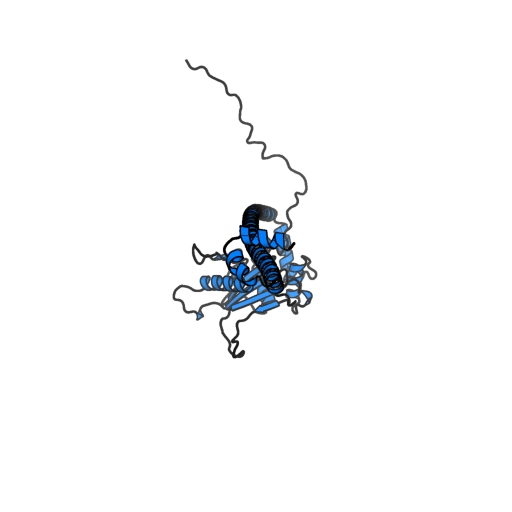 -1.155 -18.889 22.727 1.00 92.56 128 ASP A O 1
ATOM 1005 N N . TYR A 1 129 ? -1.300 -20.657 21.361 1.00 90.69 129 TYR A N 1
ATOM 1006 C CA . TYR A 1 129 ? -1.692 -19.861 20.192 1.00 90.69 129 TYR A CA 1
ATOM 1007 C C . TYR A 1 129 ? -3.071 -19.210 20.329 1.00 90.69 129 TYR A C 1
ATOM 1009 O O . TYR A 1 129 ? -3.301 -18.185 19.701 1.00 90.69 129 TYR A O 1
ATOM 1017 N N . GLY A 1 130 ? -3.958 -19.743 21.173 1.00 90.94 130 GLY A N 1
ATOM 1018 C CA . GLY A 1 130 ? -5.280 -19.170 21.424 1.00 90.94 130 GLY A CA 1
ATOM 1019 C C . GLY A 1 130 ? -5.270 -17.842 22.188 1.00 90.94 130 GLY A C 1
ATOM 1020 O O . GLY A 1 130 ? -6.337 -17.312 22.464 1.00 90.94 130 GLY A O 1
ATOM 1021 N N . VAL A 1 131 ? -4.097 -17.317 22.567 1.00 91.31 131 VAL A N 1
ATOM 1022 C CA . VAL A 1 131 ? -3.965 -15.959 23.131 1.00 91.31 131 VAL A CA 1
ATOM 1023 C C . VAL A 1 131 ? -3.668 -14.901 22.066 1.00 91.31 131 VAL A C 1
ATOM 1025 O O . VAL A 1 131 ? -3.567 -13.724 22.409 1.00 91.31 131 VAL A O 1
ATOM 1028 N N . LEU A 1 132 ? -3.460 -15.303 20.805 1.00 93.31 132 LEU A N 1
ATOM 1029 C CA . LEU A 1 132 ? -3.288 -14.349 19.713 1.00 93.31 132 LEU A CA 1
ATOM 1030 C C . LEU A 1 132 ? -4.571 -13.519 19.563 1.00 93.31 132 LEU A C 1
ATOM 1032 O O . LEU A 1 132 ? -5.647 -14.107 19.480 1.00 93.31 132 LEU A O 1
ATOM 1036 N N . PRO A 1 133 ? -4.473 -12.179 19.532 1.00 94.06 133 PRO A N 1
ATOM 1037 C CA . PRO A 1 133 ? -5.636 -11.333 19.307 1.00 94.06 133 PRO A CA 1
ATOM 1038 C C . PRO A 1 133 ? -6.118 -11.450 17.858 1.00 94.06 133 PRO A C 1
ATOM 1040 O O . PRO A 1 133 ? -5.315 -11.655 16.941 1.00 94.06 133 PRO A O 1
ATOM 1043 N N . GLU A 1 134 ? -7.411 -11.212 17.643 1.00 96.56 134 GLU A N 1
ATOM 1044 C CA . GLU A 1 134 ? -7.949 -11.003 16.300 1.00 96.56 134 GLU A CA 1
ATOM 1045 C C . GLU A 1 134 ? -7.253 -9.776 15.684 1.00 96.56 134 GLU A C 1
ATOM 1047 O O . GLU A 1 134 ? -7.077 -8.739 16.328 1.00 96.56 134 GLU A O 1
ATOM 1052 N N . SER A 1 135 ? -6.788 -9.877 14.444 1.00 96.94 135 SER A N 1
ATOM 1053 C CA . SER A 1 135 ? -5.889 -8.885 13.854 1.00 96.94 135 SER A CA 1
ATOM 1054 C C . SER A 1 135 ? -6.374 -8.376 12.505 1.00 96.94 135 SER A C 1
ATOM 1056 O O . SER A 1 135 ? -6.885 -9.129 11.683 1.00 96.94 135 SER A O 1
ATOM 1058 N N . PHE A 1 136 ? -6.172 -7.084 12.249 1.00 98.19 136 PHE A N 1
ATOM 1059 C CA . PHE A 1 136 ? -6.509 -6.439 10.983 1.00 98.19 136 PHE A CA 1
ATOM 1060 C C . PHE A 1 136 ? -5.286 -5.719 10.428 1.00 98.19 136 PHE A C 1
ATOM 1062 O O . PHE A 1 136 ? -4.687 -4.891 11.110 1.00 98.19 136 PHE A O 1
ATOM 1069 N N . ILE A 1 137 ? -4.950 -5.990 9.169 1.00 98.31 137 ILE A N 1
ATOM 1070 C CA . ILE A 1 137 ? -3.970 -5.213 8.406 1.00 98.31 137 ILE A CA 1
ATOM 1071 C C . ILE A 1 137 ? -4.708 -4.513 7.280 1.00 98.31 137 ILE A C 1
ATOM 1073 O O . ILE A 1 137 ? -5.220 -5.157 6.358 1.00 98.31 137 ILE A O 1
ATOM 1077 N N . ILE A 1 138 ? -4.749 -3.188 7.359 1.00 98.69 138 ILE A N 1
ATOM 1078 C CA . ILE A 1 138 ? -5.516 -2.331 6.468 1.00 98.69 138 ILE A CA 1
ATOM 1079 C C . ILE A 1 138 ? -4.551 -1.503 5.625 1.00 98.69 138 ILE A C 1
ATOM 1081 O O . ILE A 1 138 ? -3.867 -0.624 6.129 1.00 98.69 138 ILE A O 1
ATOM 1085 N N . PHE A 1 139 ? -4.517 -1.738 4.317 1.00 98.50 139 PHE A N 1
ATOM 1086 C CA . PHE A 1 139 ? -3.752 -0.915 3.381 1.00 98.50 139 PHE A CA 1
ATOM 1087 C C . PHE A 1 139 ? -4.664 0.087 2.682 1.00 98.50 139 PHE A C 1
ATOM 1089 O O . PHE A 1 139 ? -5.538 -0.313 1.918 1.00 98.50 139 PHE A O 1
ATOM 1096 N N . LEU A 1 140 ? -4.422 1.385 2.862 1.00 98.56 140 LEU A N 1
ATOM 1097 C CA . LEU A 1 140 ? -5.050 2.444 2.080 1.00 98.56 140 LEU A CA 1
ATOM 1098 C C . LEU A 1 140 ? -4.188 2.768 0.856 1.00 98.56 140 LEU A C 1
ATOM 1100 O O . LEU A 1 140 ? -3.191 3.485 0.944 1.00 98.56 140 LEU A O 1
ATOM 1104 N N . CYS A 1 141 ? -4.574 2.246 -0.310 1.00 98.25 141 CYS A N 1
ATOM 1105 C CA . CYS A 1 141 ? -3.853 2.452 -1.563 1.00 98.25 141 CYS A CA 1
ATOM 1106 C C . CYS A 1 141 ? -4.421 3.631 -2.360 1.00 98.25 141 CYS A C 1
ATOM 1108 O O . CYS A 1 141 ? -5.616 3.684 -2.648 1.00 98.25 141 CYS A O 1
ATOM 1110 N N . THR A 1 142 ? -3.555 4.526 -2.845 1.00 97.69 142 THR A N 1
ATOM 1111 C CA . THR A 1 142 ? -3.952 5.632 -3.748 1.00 97.69 142 THR A CA 1
ATOM 1112 C C . THR A 1 142 ? -4.111 5.200 -5.216 1.00 97.69 142 THR A C 1
ATOM 1114 O O . THR A 1 142 ? -4.141 6.027 -6.123 1.00 97.69 142 THR A O 1
ATOM 1117 N N . HIS A 1 143 ? -4.133 3.895 -5.470 1.00 96.06 143 HIS A N 1
ATOM 1118 C CA . HIS A 1 143 ? -4.224 3.246 -6.776 1.00 96.06 143 HIS A CA 1
ATOM 1119 C C . HIS A 1 143 ? -4.952 1.908 -6.607 1.00 96.06 143 HIS A C 1
ATOM 1121 O O . HIS A 1 143 ? -5.131 1.454 -5.480 1.00 96.06 143 HIS A O 1
ATOM 1127 N N . ASP A 1 144 ? -5.330 1.259 -7.710 1.00 97.38 144 ASP A N 1
ATOM 1128 C CA . ASP A 1 144 ? -5.876 -0.098 -7.674 1.00 97.38 144 ASP A CA 1
ATOM 1129 C C . ASP A 1 144 ? -4.738 -1.138 -7.683 1.00 97.38 144 ASP A C 1
ATOM 1131 O O . ASP A 1 144 ? -4.118 -1.350 -8.731 1.00 97.38 144 ASP A O 1
ATOM 1135 N N . PRO A 1 145 ? -4.432 -1.797 -6.549 1.00 94.94 145 PRO A N 1
ATOM 1136 C CA . PRO A 1 145 ? -3.290 -2.704 -6.466 1.00 94.94 145 PRO A CA 1
ATOM 1137 C C . PRO A 1 145 ? -3.535 -4.046 -7.168 1.00 94.94 145 PRO A C 1
ATOM 1139 O O . PRO A 1 145 ? -2.575 -4.739 -7.504 1.00 94.94 145 PRO A O 1
ATOM 1142 N N . PHE A 1 146 ? -4.799 -4.419 -7.409 1.00 96.38 146 PHE A N 1
ATOM 1143 C CA . PHE A 1 146 ? -5.171 -5.705 -8.014 1.00 96.38 146 PHE A CA 1
ATOM 1144 C C . PHE A 1 146 ? -5.827 -5.570 -9.394 1.00 96.38 146 PHE A C 1
ATOM 1146 O O . PHE A 1 146 ? -6.054 -6.581 -10.064 1.00 96.38 146 PHE A O 1
ATOM 1153 N N . GLY A 1 147 ? -6.129 -4.346 -9.831 1.00 96.31 147 GLY A N 1
ATOM 1154 C CA . GLY A 1 147 ? -6.698 -4.062 -11.149 1.00 96.31 147 GLY A CA 1
ATOM 1155 C C . GLY A 1 147 ? -8.116 -4.609 -11.338 1.00 96.31 147 GLY A C 1
ATOM 1156 O O . GLY A 1 147 ? -8.467 -5.011 -12.450 1.00 96.31 147 GLY A O 1
ATOM 1157 N N . ARG A 1 148 ? -8.914 -4.715 -10.266 1.00 97.38 148 ARG A N 1
ATOM 1158 C CA . ARG A 1 148 ? -10.300 -5.225 -10.317 1.00 97.38 148 ARG A CA 1
ATOM 1159 C C . ARG A 1 148 ? -11.362 -4.148 -10.117 1.00 97.38 148 ARG A C 1
ATOM 1161 O O . ARG A 1 148 ? -12.542 -4.464 -10.226 1.00 97.38 148 ARG A O 1
ATOM 1168 N N . GLY A 1 149 ? -10.971 -2.906 -9.843 1.00 97.12 149 GLY A N 1
ATOM 1169 C CA . GLY A 1 149 ? -11.881 -1.776 -9.681 1.00 97.12 149 GLY A CA 1
ATOM 1170 C C . GLY A 1 149 ? -12.775 -1.854 -8.443 1.00 97.12 149 GLY A C 1
ATOM 1171 O O . GLY A 1 149 ? -13.776 -1.147 -8.392 1.00 97.12 149 GLY A O 1
ATOM 1172 N N . LEU A 1 150 ? -12.450 -2.702 -7.460 1.00 98.00 150 LEU A N 1
ATOM 1173 C CA . LEU A 1 150 ? -13.188 -2.748 -6.197 1.00 98.00 150 LEU A CA 1
ATOM 1174 C C . LEU A 1 150 ? -12.681 -1.646 -5.258 1.00 98.00 150 LEU A C 1
ATOM 1176 O O . LEU A 1 150 ? -11.471 -1.420 -5.243 1.00 98.00 150 LEU A O 1
ATOM 1180 N N . PRO A 1 151 ? -13.559 -0.986 -4.477 1.00 98.00 151 PRO A N 1
ATOM 1181 C CA . PRO A 1 151 ? -13.161 -0.024 -3.443 1.00 98.00 151 PRO A CA 1
ATOM 1182 C C . PRO A 1 151 ? -12.515 -0.704 -2.233 1.00 98.00 151 PRO A C 1
ATOM 1184 O O . PRO A 1 151 ? -11.638 -0.123 -1.600 1.00 98.00 151 PRO A O 1
ATOM 1187 N N . VAL A 1 152 ? -12.932 -1.937 -1.933 1.00 98.44 152 VAL A N 1
ATOM 1188 C CA . VAL A 1 152 ? -12.463 -2.737 -0.801 1.00 98.44 152 VAL A CA 1
ATOM 1189 C C . VAL A 1 152 ? -12.157 -4.146 -1.287 1.00 98.44 152 VAL A C 1
ATOM 1191 O O . VAL A 1 152 ? -12.989 -4.787 -1.931 1.00 98.44 152 VAL A O 1
ATOM 1194 N N . TYR A 1 153 ? -10.966 -4.627 -0.957 1.00 98.38 153 TYR A N 1
ATOM 1195 C CA . TYR A 1 153 ? -10.548 -6.010 -1.114 1.00 98.38 153 TYR A CA 1
ATOM 1196 C C . TYR A 1 153 ? -10.365 -6.625 0.272 1.00 98.38 153 TYR A C 1
ATOM 1198 O O . TYR A 1 153 ? -9.347 -6.382 0.915 1.00 98.38 153 TYR A O 1
ATOM 1206 N N . THR A 1 154 ? -11.328 -7.426 0.719 1.00 97.69 154 THR A N 1
ATOM 1207 C CA . THR A 1 154 ? -11.178 -8.267 1.915 1.00 97.69 154 THR A CA 1
ATOM 1208 C C . THR A 1 154 ? -10.603 -9.613 1.490 1.00 97.69 154 THR A C 1
ATOM 1210 O O . THR A 1 154 ? -11.168 -10.287 0.624 1.00 97.69 154 THR A O 1
ATOM 1213 N N . LEU A 1 155 ? -9.445 -9.975 2.036 1.00 97.06 155 LEU A N 1
ATOM 1214 C CA . LEU A 1 155 ? -8.669 -11.141 1.627 1.00 97.06 155 LEU A CA 1
ATOM 1215 C C . LEU A 1 155 ? -8.562 -12.126 2.795 1.00 97.06 155 LEU A C 1
ATOM 1217 O O . LEU A 1 155 ? -7.732 -11.957 3.685 1.00 97.06 155 LEU A O 1
ATOM 1221 N N . GLU A 1 156 ? -9.373 -13.179 2.740 1.00 95.25 156 GLU A N 1
ATOM 1222 C CA . GLU A 1 156 ? -9.438 -14.224 3.766 1.00 95.25 156 GLU A CA 1
ATOM 1223 C C . GLU A 1 156 ? -8.789 -15.530 3.301 1.00 95.25 156 GLU A C 1
ATOM 1225 O O . GLU A 1 156 ? -8.807 -15.868 2.109 1.00 95.25 156 GLU A O 1
ATOM 1230 N N . ARG A 1 157 ? -8.223 -16.294 4.245 1.00 93.62 157 ARG A N 1
ATOM 1231 C CA . ARG A 1 157 ? -7.800 -17.676 3.977 1.00 93.62 157 ARG A CA 1
ATOM 1232 C C . ARG A 1 157 ? -9.031 -18.579 4.014 1.00 93.62 157 ARG A C 1
ATOM 1234 O O . ARG A 1 157 ? -9.867 -18.470 4.899 1.00 93.62 157 ARG A O 1
ATOM 1241 N N . CYS A 1 158 ? -9.129 -19.499 3.060 1.00 92.38 158 CYS A N 1
ATOM 1242 C CA . CYS A 1 158 ? -10.197 -20.494 3.014 1.00 92.38 158 CYS A CA 1
ATOM 1243 C C . CYS A 1 158 ? -9.639 -21.863 2.620 1.00 92.38 158 CYS A C 1
ATOM 1245 O O . CYS A 1 158 ? -8.610 -21.958 1.941 1.00 92.38 158 CYS A O 1
ATOM 1247 N N . CYS A 1 159 ? -10.322 -22.929 3.038 1.00 95.00 159 CYS A N 1
ATOM 1248 C CA . CYS A 1 159 ? -10.035 -24.269 2.542 1.00 95.00 159 CYS A CA 1
ATOM 1249 C C . CYS A 1 159 ? -10.472 -24.372 1.074 1.00 95.00 159 CYS A C 1
ATOM 1251 O O . CYS A 1 159 ? -11.609 -24.061 0.718 1.00 95.00 159 CYS A O 1
ATOM 1253 N N . VAL A 1 160 ? -9.543 -24.793 0.214 1.00 96.38 160 VAL A N 1
ATOM 1254 C CA . VAL A 1 160 ? -9.759 -24.873 -1.238 1.00 96.38 160 VAL A CA 1
ATOM 1255 C C . VAL A 1 160 ? -10.677 -26.045 -1.591 1.00 96.38 160 VAL A C 1
ATOM 1257 O O . VAL A 1 160 ? -11.445 -25.971 -2.547 1.00 96.38 160 VAL A O 1
ATOM 1260 N N . GLU A 1 161 ? -10.598 -27.127 -0.823 1.00 97.69 161 GLU A N 1
ATOM 1261 C CA . GLU A 1 161 ? -11.362 -28.354 -1.021 1.00 97.69 161 GLU A CA 1
ATOM 1262 C C . GLU A 1 161 ? -12.801 -28.248 -0.500 1.00 97.69 161 GLU A C 1
ATOM 1264 O O . GLU A 1 161 ? -13.702 -28.853 -1.082 1.00 97.69 161 GLU A O 1
ATOM 1269 N N . ASP A 1 162 ? -13.018 -27.484 0.573 1.00 96.00 162 ASP A N 1
ATOM 1270 C CA . ASP A 1 162 ? -14.320 -27.299 1.211 1.00 96.00 162 ASP A CA 1
ATOM 1271 C C . ASP A 1 162 ? -14.442 -25.892 1.813 1.00 96.00 162 ASP A C 1
ATOM 1273 O O . ASP A 1 162 ? -13.958 -25.608 2.908 1.00 96.00 162 ASP A O 1
ATOM 1277 N N . SER A 1 163 ? -15.151 -25.007 1.111 1.00 92.19 163 SER A N 1
ATOM 1278 C CA . SER A 1 163 ? -15.350 -23.617 1.532 1.00 92.19 163 SER A CA 1
ATOM 1279 C C . SER A 1 163 ? -16.245 -23.450 2.768 1.00 92.19 163 SER A C 1
ATOM 1281 O O . SER A 1 163 ? -16.485 -22.318 3.176 1.00 92.19 163 SER A O 1
ATOM 1283 N N . SER A 1 164 ? -16.804 -24.532 3.322 1.00 94.00 164 SER A N 1
ATOM 1284 C CA . SER A 1 164 ? -17.548 -24.493 4.588 1.00 94.00 164 SER A CA 1
ATOM 1285 C C . SER A 1 164 ? -16.651 -24.616 5.821 1.00 94.00 164 SER A C 1
ATOM 1287 O O . SER A 1 164 ? -17.112 -24.353 6.932 1.00 94.00 164 SER A O 1
ATOM 1289 N N . VAL A 1 165 ? -15.382 -24.998 5.642 1.00 95.62 165 VAL A N 1
ATOM 1290 C CA . VAL A 1 165 ? -14.411 -25.070 6.734 1.00 95.62 165 VAL A CA 1
ATOM 1291 C C . VAL A 1 165 ? -14.000 -23.661 7.138 1.00 95.62 165 VAL A C 1
ATOM 1293 O O . VAL A 1 165 ? -13.345 -22.950 6.373 1.00 95.62 165 VAL A O 1
ATOM 1296 N N . ASP A 1 166 ? -14.357 -23.296 8.364 1.00 90.44 166 ASP A N 1
ATOM 1297 C CA . ASP A 1 166 ? -13.836 -22.111 9.031 1.00 90.44 166 ASP A CA 1
ATOM 1298 C C . ASP A 1 166 ? -12.420 -22.390 9.554 1.00 90.44 166 ASP A C 1
ATOM 1300 O O . ASP A 1 166 ? -12.188 -23.365 10.275 1.00 90.44 166 ASP A O 1
ATOM 1304 N N . VAL A 1 167 ? -11.469 -21.553 9.139 1.00 90.94 167 VAL A N 1
ATOM 1305 C CA . VAL A 1 167 ? -10.061 -21.666 9.534 1.00 90.94 167 VAL A CA 1
ATOM 1306 C C . VAL A 1 167 ? -9.862 -21.148 10.960 1.00 90.94 167 VAL A C 1
ATOM 1308 O O . VAL A 1 167 ? -8.972 -21.644 11.648 1.00 90.94 167 VAL A O 1
ATOM 1311 N N . GLY A 1 168 ? -10.697 -20.202 11.410 1.00 92.06 168 GLY A N 1
ATOM 1312 C CA . GLY A 1 168 ? -10.625 -19.629 12.754 1.00 92.06 168 GLY A CA 1
ATOM 1313 C C . GLY A 1 168 ? -9.263 -19.021 13.094 1.00 92.06 168 GLY A C 1
ATOM 1314 O O . GLY A 1 168 ? -8.826 -19.124 14.233 1.00 92.06 168 GLY A O 1
ATOM 1315 N N . ASP A 1 169 ? -8.552 -18.460 12.113 1.00 94.38 169 ASP A N 1
ATOM 1316 C CA . ASP A 1 169 ? -7.225 -17.862 12.30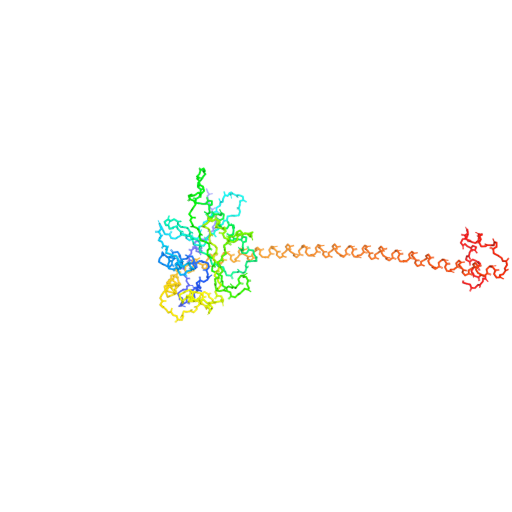8 1.00 94.38 169 ASP A CA 1
ATOM 1317 C C . ASP A 1 169 ? -7.260 -16.342 12.521 1.00 94.38 169 ASP A C 1
ATOM 1319 O O . ASP A 1 169 ? -6.193 -15.735 12.596 1.00 94.38 169 ASP A O 1
ATOM 1323 N N . GLU A 1 170 ? -8.461 -15.748 12.589 1.00 95.81 170 GLU A N 1
ATOM 1324 C CA . GLU A 1 170 ? -8.754 -14.405 13.133 1.00 95.81 170 GLU A CA 1
ATOM 1325 C C . GLU A 1 170 ? -7.791 -13.295 12.669 1.00 95.81 170 GLU A C 1
ATOM 1327 O O . GLU A 1 170 ? -7.498 -12.340 13.379 1.00 95.81 170 GLU A O 1
ATOM 1332 N N . SER A 1 171 ? -7.262 -13.414 11.454 1.00 96.25 171 SER A N 1
ATOM 1333 C CA . SER A 1 171 ? -6.409 -12.409 10.824 1.00 96.25 171 SER A CA 1
ATOM 1334 C C . SER A 1 171 ? -7.089 -11.912 9.561 1.00 96.25 171 SER A C 1
ATOM 1336 O O . SER A 1 171 ? -7.591 -12.693 8.763 1.00 96.25 171 SER A O 1
ATOM 1338 N N . HIS A 1 172 ? -7.133 -10.607 9.352 1.00 97.69 172 HIS A N 1
ATOM 1339 C CA . HIS A 1 172 ? -7.954 -10.005 8.309 1.00 97.69 172 HIS A CA 1
ATOM 1340 C C . HIS A 1 172 ? -7.115 -9.030 7.503 1.00 97.69 172 HIS A C 1
ATOM 1342 O O . HIS A 1 172 ? -6.535 -8.083 8.035 1.00 97.69 172 HIS A O 1
ATOM 1348 N N . TRP A 1 173 ? -7.032 -9.250 6.193 1.00 98.56 173 TRP A N 1
ATOM 1349 C CA . TRP A 1 173 ? -6.341 -8.330 5.294 1.00 98.56 173 TRP A CA 1
ATOM 1350 C C . TRP A 1 173 ? -7.362 -7.538 4.500 1.00 98.56 173 TRP A C 1
ATOM 1352 O O . TRP A 1 173 ? -8.123 -8.100 3.711 1.00 98.56 173 TRP A O 1
ATOM 1362 N N . ILE A 1 174 ? -7.343 -6.222 4.678 1.00 98.75 174 ILE A N 1
ATOM 1363 C CA . ILE A 1 174 ? -8.225 -5.304 3.967 1.00 98.75 174 ILE A CA 1
ATOM 1364 C C . ILE A 1 174 ? -7.361 -4.362 3.143 1.00 98.75 174 ILE A C 1
ATOM 1366 O O . ILE A 1 174 ? -6.492 -3.667 3.659 1.00 98.75 174 ILE A O 1
ATOM 1370 N N . VAL A 1 175 ? -7.593 -4.323 1.837 1.00 98.75 175 VAL A N 1
ATOM 1371 C CA . VAL A 1 175 ? -6.915 -3.383 0.945 1.00 98.75 175 VAL A CA 1
ATOM 1372 C C . VAL A 1 175 ? -7.951 -2.450 0.349 1.00 98.75 175 VAL A C 1
ATOM 1374 O O . VAL A 1 175 ? -8.844 -2.871 -0.384 1.00 98.75 175 VAL A O 1
ATOM 1377 N N . LEU A 1 176 ? -7.830 -1.173 0.670 1.00 98.69 176 LEU A N 1
ATOM 1378 C CA . LEU A 1 176 ? -8.680 -0.111 0.170 1.00 98.69 176 LEU A CA 1
ATOM 1379 C C . LEU A 1 176 ? -8.078 0.474 -1.101 1.00 98.69 176 LEU A C 1
ATOM 1381 O O . LEU A 1 176 ? -6.882 0.755 -1.172 1.00 98.69 176 LEU A O 1
ATOM 1385 N N . ASN A 1 177 ? -8.919 0.690 -2.101 1.00 98.38 177 ASN A N 1
ATOM 1386 C CA . ASN A 1 177 ? -8.543 1.294 -3.368 1.00 98.38 177 ASN A CA 1
ATOM 1387 C C . ASN A 1 177 ? -9.215 2.656 -3.490 1.00 98.38 177 ASN A C 1
ATOM 1389 O O . ASN A 1 177 ? -10.385 2.760 -3.869 1.00 98.38 177 ASN A O 1
ATOM 1393 N N . ALA A 1 178 ? -8.439 3.705 -3.227 1.00 98.06 178 ALA A N 1
ATOM 1394 C CA . ALA A 1 178 ? -8.931 5.071 -3.271 1.00 98.06 178 ALA A CA 1
ATOM 1395 C C . ALA A 1 178 ? -9.502 5.435 -4.648 1.00 98.06 178 ALA A C 1
ATOM 1397 O O . ALA A 1 178 ? -10.451 6.195 -4.719 1.00 98.06 178 ALA A O 1
ATOM 1398 N N . THR A 1 179 ? -9.004 4.862 -5.751 1.00 97.81 179 THR A N 1
ATOM 1399 C CA . THR A 1 179 ? -9.481 5.204 -7.109 1.00 97.81 179 THR A CA 1
ATOM 1400 C C . THR A 1 179 ? -10.888 4.695 -7.422 1.00 97.81 179 THR A C 1
ATOM 1402 O O . THR A 1 179 ? -11.526 5.197 -8.345 1.00 97.81 179 THR A O 1
ATOM 1405 N N . ALA A 1 180 ? -11.390 3.728 -6.651 1.00 97.94 180 ALA A N 1
ATOM 1406 C CA . ALA A 1 180 ? -12.724 3.157 -6.809 1.00 97.94 180 ALA A CA 1
ATOM 1407 C C . ALA A 1 180 ? -13.740 3.729 -5.803 1.00 97.94 180 ALA A C 1
ATOM 1409 O O . ALA A 1 180 ? -14.798 3.137 -5.604 1.00 97.94 180 ALA A O 1
ATOM 1410 N N . TYR A 1 181 ? -13.450 4.888 -5.198 1.00 96.94 181 TYR A N 1
ATOM 1411 C CA . TYR A 1 181 ? -14.292 5.538 -4.185 1.00 96.94 181 TYR A CA 1
ATOM 1412 C C . TYR A 1 181 ? -15.777 5.641 -4.575 1.00 96.94 181 TYR A C 1
ATOM 1414 O O . TYR A 1 181 ? -16.650 5.392 -3.752 1.00 96.94 181 TYR A O 1
ATOM 1422 N N . ALA A 1 182 ? -16.083 5.919 -5.848 1.00 95.56 182 ALA A N 1
ATOM 1423 C CA . ALA A 1 182 ? -17.456 6.053 -6.342 1.00 95.56 182 ALA A CA 1
ATOM 1424 C C . ALA A 1 182 ? -18.267 4.740 -6.319 1.00 95.56 182 ALA A C 1
ATOM 1426 O O . ALA A 1 182 ? -19.487 4.774 -6.453 1.00 95.56 182 ALA A O 1
ATOM 1427 N N . ALA A 1 183 ? -17.597 3.592 -6.187 1.00 95.69 183 ALA A N 1
ATOM 1428 C CA . ALA A 1 183 ? -18.218 2.274 -6.081 1.00 95.69 183 ALA A CA 1
ATOM 1429 C C . ALA A 1 183 ? -18.356 1.791 -4.625 1.00 95.69 183 ALA A C 1
ATOM 1431 O O . ALA A 1 183 ? -18.853 0.687 -4.402 1.00 95.69 183 ALA A O 1
ATOM 1432 N N . ALA A 1 184 ? -17.894 2.567 -3.636 1.00 93.62 184 ALA A N 1
ATOM 1433 C CA . ALA A 1 184 ? -18.051 2.223 -2.228 1.00 93.62 184 ALA A CA 1
ATOM 1434 C C . ALA A 1 184 ? -19.521 2.350 -1.796 1.00 93.62 184 ALA A C 1
ATOM 1436 O O . ALA A 1 184 ? -20.200 3.323 -2.116 1.00 93.62 184 ALA A O 1
ATOM 1437 N N . ASN A 1 185 ? -20.010 1.342 -1.067 1.00 85.56 185 ASN A N 1
ATOM 1438 C CA . ASN A 1 185 ? -21.403 1.288 -0.612 1.00 85.56 185 ASN A CA 1
ATOM 1439 C C . ASN A 1 185 ? -21.649 2.110 0.662 1.00 85.56 185 ASN A C 1
ATOM 1441 O O . ASN A 1 185 ? -22.778 2.531 0.907 1.00 85.56 185 ASN A O 1
ATOM 1445 N N . ASP A 1 186 ? -20.612 2.311 1.476 1.00 89.25 186 ASP A N 1
ATOM 1446 C CA . ASP A 1 186 ? -20.662 3.151 2.669 1.00 89.25 186 ASP A CA 1
ATOM 1447 C C . ASP A 1 186 ? -20.250 4.584 2.312 1.00 89.25 186 ASP A C 1
ATOM 1449 O O . ASP A 1 186 ? -19.201 4.800 1.702 1.00 89.25 186 ASP A O 1
ATOM 1453 N N . GLY A 1 187 ? -21.084 5.560 2.679 1.00 91.62 187 GLY A N 1
ATOM 1454 C CA . GLY A 1 187 ? -20.851 6.965 2.344 1.00 91.62 187 GLY A CA 1
ATOM 1455 C C . GLY A 1 187 ? -19.629 7.563 3.042 1.00 91.62 187 GLY A C 1
ATOM 1456 O O . GLY A 1 187 ? -18.893 8.317 2.415 1.00 91.62 187 GLY A O 1
ATOM 1457 N N . GLN A 1 188 ? -19.361 7.192 4.299 1.00 94.94 188 GLN A N 1
ATOM 1458 C CA . GLN A 1 188 ? -18.176 7.684 5.007 1.00 94.94 188 GLN A CA 1
ATOM 1459 C C . GLN A 1 188 ? -16.902 7.073 4.427 1.00 94.94 188 GLN A C 1
ATOM 1461 O O . GLN A 1 188 ? -15.911 7.781 4.252 1.00 94.94 188 GLN A O 1
ATOM 1466 N N . LEU A 1 189 ? -16.928 5.785 4.072 1.00 96.31 189 LEU A N 1
ATOM 1467 C CA . LEU A 1 189 ? -15.805 5.152 3.387 1.00 96.31 189 LEU A CA 1
ATOM 1468 C C . LEU A 1 189 ? -15.561 5.797 2.020 1.00 96.31 189 LEU A C 1
ATOM 1470 O O . LEU A 1 189 ? -14.421 6.125 1.699 1.00 96.31 189 LEU A O 1
ATOM 1474 N N . ALA A 1 190 ? -16.618 6.004 1.229 1.00 96.44 190 ALA A N 1
ATOM 1475 C CA . ALA A 1 190 ? -16.530 6.670 -0.069 1.00 96.44 190 ALA A CA 1
ATOM 1476 C C . ALA A 1 190 ? -15.865 8.048 0.055 1.00 96.44 190 ALA A C 1
ATOM 1478 O O . ALA A 1 190 ? -14.956 8.354 -0.715 1.00 96.44 190 ALA A O 1
ATOM 1479 N N . ASP A 1 191 ? -16.256 8.830 1.062 1.00 97.00 191 ASP A N 1
ATOM 1480 C CA . ASP A 1 191 ? -15.700 10.153 1.331 1.00 97.00 191 ASP A CA 1
ATOM 1481 C C . ASP A 1 191 ? -14.207 10.103 1.704 1.00 97.00 191 ASP A C 1
ATOM 1483 O O . ASP A 1 191 ? -13.411 10.894 1.192 1.00 97.00 191 ASP A O 1
ATOM 1487 N N . VAL A 1 192 ? -13.793 9.158 2.559 1.00 97.44 192 VAL A N 1
ATOM 1488 C CA . VAL A 1 192 ? -12.375 8.971 2.924 1.00 97.44 192 VAL A CA 1
ATOM 1489 C C . VAL A 1 192 ? -11.542 8.548 1.712 1.00 97.44 192 VAL A C 1
ATOM 1491 O O . VAL A 1 192 ? -10.448 9.079 1.498 1.00 97.44 192 VAL A O 1
ATOM 1494 N N . LEU A 1 193 ? -12.051 7.619 0.897 1.00 98.06 193 LEU A N 1
ATOM 1495 C CA . LEU A 1 193 ? -11.377 7.164 -0.320 1.00 98.06 193 LEU A CA 1
ATOM 1496 C C . LEU A 1 193 ? -11.278 8.282 -1.362 1.00 98.06 193 LEU A C 1
ATOM 1498 O O . LEU A 1 193 ? -10.217 8.457 -1.962 1.00 98.06 193 LEU A O 1
ATOM 1502 N N . GLU A 1 194 ? -12.339 9.071 -1.548 1.00 97.19 194 GLU A N 1
ATOM 1503 C CA . GLU A 1 194 ? -12.323 10.228 -2.444 1.00 97.19 194 GLU A CA 1
ATOM 1504 C C . GLU A 1 194 ? -11.301 11.266 -1.975 1.00 97.19 194 GLU A C 1
ATOM 1506 O O . GLU A 1 194 ? -10.511 11.759 -2.786 1.00 97.19 194 GLU A O 1
ATOM 1511 N N . TYR A 1 195 ? -11.250 11.551 -0.671 1.00 97.56 195 TYR A N 1
ATOM 1512 C CA . TYR A 1 195 ? -10.277 12.482 -0.111 1.00 97.56 195 TYR A CA 1
ATOM 1513 C C . TYR A 1 195 ? -8.838 11.993 -0.301 1.00 97.56 195 TYR A C 1
ATOM 1515 O O . TYR A 1 195 ? -7.973 12.768 -0.707 1.00 97.56 195 TYR A O 1
ATOM 1523 N N . ALA A 1 196 ? -8.569 10.701 -0.104 1.00 97.31 196 ALA A N 1
ATOM 1524 C CA . ALA A 1 196 ? -7.252 10.134 -0.381 1.00 97.31 196 ALA A CA 1
ATOM 1525 C C . ALA A 1 196 ? -6.886 10.168 -1.879 1.00 97.31 196 ALA A C 1
ATOM 1527 O O . ALA A 1 196 ? -5.717 10.345 -2.219 1.00 97.31 196 ALA A O 1
ATOM 1528 N N . ALA A 1 197 ? -7.861 10.011 -2.779 1.00 96.75 197 ALA A N 1
ATOM 1529 C CA . ALA A 1 197 ? -7.626 10.019 -4.223 1.00 96.75 197 ALA A CA 1
ATOM 1530 C C . ALA A 1 197 ? -7.435 11.431 -4.800 1.00 96.75 197 ALA A C 1
ATOM 1532 O O . ALA A 1 197 ? -6.667 11.613 -5.744 1.00 96.75 197 ALA A O 1
ATOM 1533 N N . THR A 1 198 ? -8.157 12.418 -4.264 1.00 95.88 198 THR A N 1
ATOM 1534 C CA . THR A 1 198 ? -8.302 13.752 -4.876 1.00 95.88 198 THR A CA 1
ATOM 1535 C C . THR A 1 198 ? -7.737 14.886 -4.025 1.00 95.88 198 THR A C 1
ATOM 1537 O O . THR A 1 198 ? -7.376 15.930 -4.562 1.00 95.88 198 THR A O 1
ATOM 1540 N N . GLY A 1 199 ? -7.649 14.700 -2.706 1.00 94.94 199 GLY A N 1
ATOM 1541 C CA . GLY A 1 199 ? -7.360 15.764 -1.746 1.00 94.94 199 GLY A CA 1
ATOM 1542 C C . GLY A 1 199 ? -8.531 16.725 -1.510 1.00 94.94 199 GLY A C 1
ATOM 1543 O O . GLY A 1 199 ? -8.356 17.728 -0.821 1.00 94.94 199 GLY A O 1
ATOM 1544 N N . GLU A 1 200 ? -9.714 16.452 -2.066 1.00 92.81 200 GLU A N 1
ATOM 1545 C CA . GLU A 1 200 ? -10.898 17.299 -1.927 1.00 92.81 200 GLU A CA 1
ATOM 1546 C C . GLU A 1 200 ? -11.901 16.706 -0.933 1.00 92.81 200 GLU A C 1
ATOM 1548 O O . GLU A 1 200 ? -12.150 15.503 -0.917 1.00 92.81 200 GLU A O 1
ATOM 1553 N N . VAL A 1 201 ? -12.526 17.569 -0.126 1.00 92.31 201 VAL A N 1
ATOM 1554 C CA . VAL A 1 201 ? -13.629 17.186 0.765 1.00 92.31 201 VAL A CA 1
ATOM 1555 C C . VAL A 1 201 ? -14.929 17.766 0.240 1.00 92.31 201 VAL A C 1
ATOM 1557 O O . VAL A 1 201 ? -15.155 18.977 0.308 1.00 92.31 201 VAL A O 1
ATOM 1560 N N . ARG A 1 202 ? -15.808 16.892 -0.254 1.00 82.94 202 ARG A N 1
ATOM 1561 C CA . ARG A 1 202 ? -17.152 17.270 -0.720 1.00 82.94 202 ARG A CA 1
ATOM 1562 C C . ARG A 1 202 ? -18.154 17.363 0.422 1.00 82.94 202 ARG A C 1
ATOM 1564 O O . ARG A 1 202 ? -18.957 18.296 0.469 1.00 82.94 202 ARG A O 1
ATOM 1571 N N . HIS A 1 203 ? -18.061 16.439 1.373 1.00 81.81 203 HIS A N 1
ATOM 1572 C CA . HIS A 1 203 ? -18.947 16.347 2.525 1.00 81.81 203 HIS A CA 1
ATOM 1573 C C . HIS A 1 203 ? -18.137 16.544 3.809 1.00 81.81 203 HIS A C 1
ATOM 1575 O O . HIS A 1 203 ? -17.528 15.625 4.324 1.00 81.81 203 HIS A O 1
ATOM 1581 N N . ARG A 1 204 ? -18.118 17.769 4.351 1.00 75.69 204 ARG A N 1
ATOM 1582 C CA . ARG A 1 204 ? -17.325 18.110 5.555 1.00 75.69 204 ARG A CA 1
ATOM 1583 C C . ARG A 1 204 ? -17.842 17.493 6.867 1.00 75.69 204 ARG A C 1
ATOM 1585 O O . ARG A 1 204 ? -17.291 17.782 7.921 1.00 75.69 204 ARG A O 1
ATOM 1592 N N . GLY A 1 205 ? -18.921 16.714 6.827 1.00 80.38 205 GLY A N 1
ATOM 1593 C CA . GLY A 1 205 ? -19.439 16.005 7.997 1.00 80.38 205 GLY A CA 1
ATOM 1594 C C . GLY A 1 205 ? -18.757 14.648 8.190 1.00 80.38 205 GLY A C 1
ATOM 1595 O O . GLY A 1 205 ? -18.146 14.122 7.269 1.00 80.38 205 GLY A O 1
ATOM 1596 N N . GLY A 1 206 ? -18.891 14.064 9.381 1.00 90.75 206 GLY A N 1
ATOM 1597 C CA . GLY A 1 206 ? -18.406 12.707 9.656 1.00 90.75 206 GLY A CA 1
ATOM 1598 C C . GLY A 1 206 ? -16.880 12.588 9.730 1.00 90.75 206 GLY A C 1
ATOM 1599 O O . GLY A 1 206 ? -16.184 13.553 10.055 1.00 90.75 206 GLY A O 1
ATOM 1600 N N . LEU A 1 207 ? -16.380 11.382 9.459 1.00 96.38 207 LEU A N 1
ATOM 1601 C CA . LEU A 1 207 ? -14.966 11.033 9.587 1.00 96.38 207 LEU A CA 1
ATOM 1602 C C . LEU A 1 207 ? -14.052 11.862 8.670 1.00 96.38 207 LEU A C 1
ATOM 1604 O O . LEU A 1 207 ? -13.059 12.413 9.141 1.00 96.38 207 LEU A O 1
ATOM 1608 N N . VAL A 1 208 ? -14.398 12.023 7.385 1.00 97.19 208 VAL A N 1
ATOM 1609 C CA . VAL A 1 208 ? -13.551 12.767 6.429 1.00 97.19 208 VAL A CA 1
ATOM 1610 C C . VAL A 1 208 ? -13.338 14.223 6.856 1.00 97.19 208 VAL A C 1
ATOM 1612 O O . VAL A 1 208 ? -12.249 14.765 6.685 1.00 97.19 208 VAL A O 1
ATOM 1615 N N . GLY A 1 209 ? -14.352 14.847 7.466 1.00 97.00 209 GLY A N 1
ATOM 1616 C CA . GLY A 1 209 ? -14.266 16.210 7.984 1.00 97.00 209 GLY A CA 1
ATOM 1617 C C . GLY A 1 209 ? -13.251 16.338 9.117 1.00 97.00 209 GLY A C 1
ATOM 1618 O O . GLY A 1 209 ? -12.442 17.263 9.096 1.00 97.00 209 GLY A O 1
ATOM 1619 N N . ARG A 1 210 ? -13.247 15.379 10.056 1.00 97.31 210 ARG A N 1
ATOM 1620 C CA . ARG A 1 210 ? -12.264 15.317 11.152 1.00 97.31 210 ARG A CA 1
ATOM 1621 C C . ARG A 1 210 ? -10.846 15.085 10.632 1.00 97.31 210 ARG A C 1
ATOM 1623 O O . ARG A 1 210 ? -9.919 15.747 11.088 1.00 97.31 210 ARG A O 1
ATOM 1630 N N . ILE A 1 211 ? -10.679 14.193 9.651 1.00 98.12 211 ILE A N 1
ATOM 1631 C CA . ILE A 1 211 ? -9.379 13.954 9.002 1.00 98.12 211 ILE A CA 1
ATOM 1632 C C . ILE A 1 211 ? -8.871 15.243 8.348 1.00 98.12 211 ILE A C 1
ATOM 1634 O O . ILE A 1 211 ? -7.724 15.632 8.539 1.00 98.12 211 ILE A O 1
ATOM 1638 N N . ASP A 1 212 ? -9.716 15.924 7.580 1.00 97.88 212 ASP A N 1
ATOM 1639 C CA . ASP A 1 212 ? -9.368 17.157 6.872 1.00 97.88 212 ASP A CA 1
ATOM 1640 C C . ASP A 1 212 ? -9.071 18.328 7.822 1.00 97.88 212 ASP A C 1
ATOM 1642 O O . ASP A 1 212 ? -8.153 19.108 7.572 1.00 97.88 212 ASP A O 1
ATOM 1646 N N . GLU A 1 213 ? -9.786 18.438 8.941 1.00 97.12 213 GLU A N 1
ATOM 1647 C CA . GLU A 1 213 ? -9.453 19.373 10.021 1.00 97.12 213 GLU A CA 1
ATOM 1648 C C . GLU A 1 213 ? -8.075 19.065 10.624 1.00 97.12 213 GLU A C 1
ATOM 1650 O O . GLU A 1 213 ? -7.212 19.942 10.635 1.00 97.12 213 GLU A O 1
ATOM 1655 N N . ALA A 1 214 ? -7.807 17.807 10.986 1.00 97.75 214 ALA A N 1
ATOM 1656 C CA . ALA A 1 214 ? -6.510 17.392 11.520 1.00 97.75 214 ALA A CA 1
ATOM 1657 C C . ALA A 1 214 ? -5.351 17.621 10.526 1.00 97.75 214 ALA A C 1
ATOM 1659 O O . ALA A 1 214 ? -4.261 18.040 10.924 1.00 97.75 214 ALA A O 1
ATOM 1660 N N . VAL A 1 215 ? -5.580 17.411 9.222 1.00 97.75 215 VAL A N 1
ATOM 1661 C CA . VAL A 1 215 ? -4.608 17.730 8.159 1.00 97.75 215 VAL A CA 1
ATOM 1662 C C . VAL A 1 215 ? -4.334 19.235 8.096 1.00 97.75 215 VAL A C 1
ATOM 1664 O O . VAL A 1 215 ? -3.179 19.644 7.947 1.00 97.75 215 VAL A O 1
ATOM 1667 N N . ARG A 1 216 ? -5.363 20.085 8.207 1.00 96.50 216 ARG A N 1
ATOM 1668 C CA . ARG A 1 216 ? -5.167 21.543 8.245 1.00 96.50 216 ARG A CA 1
ATOM 1669 C C . ARG A 1 216 ? -4.402 21.975 9.483 1.00 96.50 216 ARG A C 1
ATOM 1671 O O . ARG A 1 216 ? -3.474 22.769 9.356 1.00 96.50 216 ARG A O 1
ATOM 1678 N N . ASP A 1 217 ? -4.749 21.443 10.646 1.00 97.00 217 ASP A N 1
ATOM 1679 C CA . ASP A 1 217 ? -4.084 21.775 11.904 1.00 97.00 217 ASP A CA 1
ATOM 1680 C C . ASP A 1 217 ? -2.605 21.388 11.877 1.00 97.00 217 ASP A C 1
ATOM 1682 O O . ASP A 1 217 ? -1.747 22.187 12.255 1.00 97.00 217 ASP A O 1
ATOM 1686 N N . ALA A 1 218 ? -2.282 20.210 11.339 1.00 96.44 218 ALA A N 1
ATOM 1687 C CA . ALA A 1 218 ? -0.902 19.787 11.135 1.00 96.44 218 ALA A CA 1
ATOM 1688 C C . ALA A 1 218 ? -0.144 20.702 10.155 1.00 96.44 218 ALA A C 1
ATOM 1690 O O . ALA A 1 218 ? 0.995 21.072 10.426 1.00 96.44 218 ALA A O 1
ATOM 1691 N N . ASN A 1 219 ? -0.766 21.130 9.053 1.00 96.19 219 ASN A N 1
ATOM 1692 C CA . ASN A 1 219 ? -0.145 22.076 8.115 1.00 96.19 219 ASN A CA 1
ATOM 1693 C C . ASN A 1 219 ? 0.002 23.501 8.687 1.00 96.19 219 ASN A C 1
ATOM 1695 O O . ASN A 1 219 ? 0.897 24.239 8.279 1.00 96.19 219 ASN A O 1
ATOM 1699 N N . ASN A 1 220 ? -0.845 23.896 9.640 1.00 95.81 220 ASN A N 1
ATOM 1700 C CA . ASN A 1 220 ? -0.735 25.178 10.344 1.00 95.81 220 ASN A CA 1
ATOM 1701 C C . ASN A 1 220 ? 0.341 25.160 11.448 1.00 95.81 220 ASN A C 1
ATOM 1703 O O . ASN A 1 220 ? 0.799 26.214 11.901 1.00 95.81 220 ASN A O 1
ATOM 1707 N N . ASP A 1 221 ? 0.790 23.976 11.866 1.00 95.81 221 ASP A N 1
ATOM 1708 C CA . ASP A 1 221 ? 1.898 23.787 12.795 1.00 95.81 221 ASP A CA 1
ATOM 1709 C C . ASP A 1 221 ? 3.246 23.970 12.076 1.00 95.81 221 ASP A C 1
ATOM 1711 O O . ASP A 1 221 ? 3.882 23.032 11.593 1.00 95.81 221 ASP A O 1
ATOM 1715 N N . SER A 1 222 ? 3.705 25.224 12.016 1.00 92.12 222 SER A N 1
ATOM 1716 C CA . SER A 1 222 ? 4.958 25.594 11.335 1.00 92.12 222 SER A CA 1
ATOM 1717 C C . SER A 1 222 ? 6.208 24.871 11.862 1.00 92.12 222 SER A C 1
ATOM 1719 O O . SER A 1 222 ? 7.176 24.695 11.116 1.00 92.12 222 SER A O 1
ATOM 1721 N N . GLY A 1 223 ? 6.208 24.459 13.136 1.00 92.69 223 GLY A N 1
ATOM 1722 C CA . GLY A 1 223 ? 7.306 23.699 13.730 1.00 92.69 223 GLY A CA 1
ATOM 1723 C C . GLY A 1 223 ? 7.346 22.281 13.175 1.00 92.69 223 GLY A C 1
ATOM 1724 O O . GLY A 1 223 ? 8.405 21.801 12.764 1.00 92.69 223 GLY A O 1
ATOM 1725 N N . TRP A 1 224 ? 6.180 21.643 13.095 1.00 94.12 224 TRP A N 1
ATOM 1726 C CA . TRP A 1 224 ? 6.050 20.325 12.495 1.00 94.12 224 TRP A CA 1
ATOM 1727 C C . TRP A 1 224 ? 6.314 20.328 10.994 1.00 94.12 224 TRP A C 1
ATOM 1729 O O . TRP A 1 224 ? 7.101 19.502 10.541 1.00 94.12 224 TRP A O 1
ATOM 1739 N N . VAL A 1 225 ? 5.751 21.274 10.233 1.00 93.81 225 VAL A N 1
ATOM 1740 C CA . VAL A 1 225 ? 5.979 21.359 8.780 1.00 93.81 225 VAL A CA 1
ATOM 1741 C C . VAL A 1 225 ? 7.470 21.433 8.466 1.00 93.81 225 VAL A C 1
ATOM 1743 O O . VAL A 1 225 ? 7.972 20.651 7.662 1.00 93.81 225 VAL A O 1
ATOM 1746 N N . ARG A 1 226 ? 8.209 22.305 9.165 1.00 90.62 226 ARG A N 1
ATOM 1747 C CA . ARG A 1 226 ? 9.661 22.430 8.982 1.00 90.62 226 ARG A CA 1
ATOM 1748 C C . ARG A 1 226 ? 10.397 21.127 9.300 1.00 90.62 226 ARG A C 1
ATOM 1750 O O . ARG A 1 226 ? 11.371 20.786 8.630 1.00 90.62 226 ARG A O 1
ATOM 1757 N N . ASN A 1 227 ? 9.956 20.401 10.327 1.00 90.62 227 ASN A N 1
ATOM 1758 C CA . ASN A 1 227 ? 10.534 19.107 10.673 1.00 90.62 227 ASN A CA 1
ATOM 1759 C C . ASN A 1 227 ? 10.278 18.064 9.571 1.00 90.62 227 ASN A C 1
ATOM 1761 O O . ASN A 1 227 ? 11.207 17.372 9.161 1.00 90.62 227 ASN A O 1
ATOM 1765 N N . VAL A 1 228 ? 9.055 17.998 9.039 1.00 90.69 228 VAL A N 1
ATOM 1766 C CA . VAL A 1 228 ? 8.698 17.103 7.926 1.00 90.69 228 VAL A CA 1
ATOM 1767 C C . VAL A 1 228 ? 9.527 17.422 6.681 1.00 90.69 228 VAL A C 1
ATOM 1769 O O . VAL A 1 228 ? 10.123 16.513 6.106 1.00 90.69 228 VAL A O 1
ATOM 1772 N N . GLU A 1 229 ? 9.645 18.698 6.301 1.00 89.12 229 GLU A N 1
ATOM 1773 C CA . GLU A 1 229 ? 10.488 19.130 5.176 1.00 89.12 229 GLU A CA 1
ATOM 1774 C C . GLU A 1 229 ? 11.951 18.706 5.362 1.00 89.12 229 GLU A C 1
ATOM 1776 O O . GLU A 1 229 ? 12.584 18.221 4.421 1.00 89.12 229 GLU A O 1
ATOM 1781 N N . SER A 1 230 ? 12.487 18.840 6.580 1.00 88.00 230 SER A N 1
ATOM 1782 C CA . SER A 1 230 ? 13.852 18.420 6.908 1.00 88.00 230 SER A CA 1
ATOM 1783 C C . SER A 1 230 ? 14.037 16.906 6.770 1.00 88.00 230 SER A C 1
ATOM 1785 O O . SER A 1 230 ? 15.029 16.460 6.189 1.00 88.00 230 SER A O 1
ATOM 1787 N N . VAL A 1 231 ? 13.100 16.109 7.292 1.00 86.75 231 VAL A N 1
ATOM 1788 C CA . VAL A 1 231 ? 13.150 14.640 7.204 1.00 86.75 231 VAL A CA 1
ATOM 1789 C C . VAL A 1 231 ? 13.061 14.188 5.748 1.00 86.75 231 VAL A C 1
ATOM 1791 O O . VAL A 1 231 ? 13.907 13.418 5.297 1.00 86.75 231 VAL A O 1
ATOM 1794 N N . MET A 1 232 ? 12.097 14.713 4.990 1.00 85.50 232 MET A N 1
ATOM 1795 C CA . MET A 1 232 ? 11.920 14.361 3.580 1.00 85.50 232 MET A CA 1
ATOM 1796 C C . MET A 1 232 ? 13.123 14.773 2.728 1.00 85.50 232 MET A C 1
ATOM 1798 O O . MET A 1 232 ? 13.582 13.981 1.914 1.00 85.50 232 MET A O 1
ATOM 1802 N N . SER A 1 233 ? 13.701 15.956 2.961 1.00 85.12 233 SER A N 1
ATOM 1803 C CA . SER A 1 233 ? 14.904 16.405 2.241 1.00 85.12 233 SER A CA 1
ATOM 1804 C C . SER A 1 233 ? 16.091 15.459 2.451 1.00 85.12 233 SER A C 1
ATOM 1806 O O . SER A 1 233 ? 16.852 15.182 1.520 1.00 85.12 233 SER A O 1
ATOM 1808 N N . LEU A 1 234 ? 16.253 14.941 3.672 1.00 81.81 234 LEU A N 1
ATOM 1809 C CA . LEU A 1 234 ? 17.288 13.961 3.984 1.00 81.81 234 LEU A CA 1
ATOM 1810 C C . LEU A 1 234 ? 17.009 12.612 3.300 1.00 81.81 234 LEU A C 1
ATOM 1812 O O . LEU A 1 234 ? 17.912 12.043 2.680 1.00 81.81 234 LEU A O 1
ATOM 1816 N N . GLU A 1 235 ? 15.770 12.116 3.386 1.00 84.31 235 GLU A N 1
ATOM 1817 C CA . GLU A 1 235 ? 15.340 10.871 2.734 1.00 84.31 235 GLU A CA 1
ATOM 1818 C C . GLU A 1 235 ? 15.509 10.945 1.204 1.00 84.31 235 GLU A C 1
ATOM 1820 O O . GLU A 1 235 ? 16.057 10.019 0.602 1.00 84.31 235 GLU A O 1
ATOM 1825 N N . ASP A 1 236 ? 15.131 12.061 0.577 1.00 80.12 236 ASP A N 1
ATOM 1826 C CA . ASP A 1 236 ? 15.275 12.295 -0.863 1.00 80.12 236 ASP A CA 1
ATOM 1827 C C . ASP A 1 236 ? 16.744 12.337 -1.291 1.00 80.12 236 ASP A C 1
ATOM 1829 O O . ASP A 1 236 ? 17.119 11.727 -2.298 1.00 80.12 236 ASP A O 1
ATOM 1833 N N . GLY A 1 237 ? 17.609 12.983 -0.502 1.00 78.69 237 GLY A N 1
ATOM 1834 C CA . GLY A 1 237 ? 19.052 12.989 -0.741 1.00 78.69 237 GLY A CA 1
ATOM 1835 C C . GLY A 1 237 ? 19.659 11.581 -0.713 1.00 78.69 237 GLY A C 1
ATOM 1836 O O . GLY A 1 237 ? 20.450 11.215 -1.592 1.00 78.69 237 GLY A O 1
ATOM 1837 N N . LEU A 1 238 ? 19.256 10.755 0.259 1.00 79.38 238 LEU A N 1
ATOM 1838 C CA . LEU A 1 238 ? 19.684 9.356 0.358 1.00 79.38 238 LEU A CA 1
ATOM 1839 C C . LEU A 1 238 ? 19.137 8.510 -0.796 1.00 79.38 238 LEU A C 1
ATOM 1841 O O . LEU A 1 238 ? 19.893 7.759 -1.421 1.00 79.38 238 LEU A O 1
ATOM 1845 N N . ARG A 1 239 ? 17.852 8.667 -1.129 1.00 81.62 239 ARG A N 1
ATOM 1846 C CA . ARG A 1 239 ? 17.204 7.981 -2.253 1.00 81.62 239 ARG A CA 1
ATOM 1847 C C . ARG A 1 239 ? 17.893 8.309 -3.573 1.00 81.62 239 ARG A C 1
ATOM 1849 O O . ARG A 1 239 ? 18.178 7.398 -4.349 1.00 81.62 239 ARG A O 1
ATOM 1856 N N . MET A 1 240 ? 18.196 9.583 -3.822 1.00 76.06 240 MET A N 1
ATOM 1857 C CA . MET A 1 240 ? 18.886 10.022 -5.034 1.00 76.06 240 MET A CA 1
ATOM 1858 C C . MET A 1 240 ? 20.275 9.389 -5.139 1.00 76.06 240 MET A C 1
ATOM 1860 O O . MET A 1 240 ? 20.625 8.840 -6.185 1.00 76.06 240 MET A O 1
ATOM 1864 N N . ARG A 1 241 ? 21.049 9.390 -4.046 1.00 81.06 241 ARG A N 1
ATOM 1865 C CA . ARG A 1 241 ? 22.364 8.736 -4.004 1.00 81.06 241 ARG A CA 1
ATOM 1866 C C . ARG A 1 241 ? 22.261 7.238 -4.306 1.00 81.06 241 ARG A C 1
ATOM 1868 O O . ARG A 1 241 ? 23.050 6.728 -5.097 1.00 81.06 241 ARG A O 1
ATOM 1875 N N . TYR A 1 242 ? 21.284 6.547 -3.723 1.00 75.69 242 TYR A N 1
ATOM 1876 C CA . TYR A 1 242 ? 21.075 5.118 -3.965 1.00 75.69 242 TYR A CA 1
ATOM 1877 C C . TYR A 1 242 ? 20.685 4.824 -5.421 1.00 75.69 242 TYR A C 1
ATOM 1879 O O . TYR A 1 242 ? 21.201 3.890 -6.029 1.00 75.69 242 TYR A O 1
ATOM 1887 N N . GLN A 1 243 ? 19.824 5.652 -6.019 1.00 78.62 243 GLN A N 1
ATOM 1888 C CA . GLN A 1 243 ? 19.442 5.514 -7.427 1.00 78.62 243 GLN A CA 1
ATOM 1889 C C . GLN A 1 243 ? 20.615 5.730 -8.389 1.00 78.62 243 GLN A C 1
ATOM 1891 O O . GLN A 1 243 ? 20.678 5.048 -9.411 1.00 78.62 243 GLN A O 1
ATOM 1896 N N . ILE A 1 244 ? 21.529 6.657 -8.086 1.00 80.69 244 ILE A N 1
ATOM 1897 C CA . ILE A 1 244 ? 22.752 6.861 -8.878 1.00 80.69 244 ILE A CA 1
ATOM 1898 C C . ILE A 1 244 ? 23.617 5.597 -8.832 1.00 80.69 244 ILE A C 1
ATOM 1900 O O . ILE A 1 244 ? 23.948 5.061 -9.884 1.00 80.69 244 ILE A O 1
ATOM 1904 N N . LEU A 1 245 ? 23.883 5.068 -7.633 1.00 78.06 245 LEU A N 1
ATOM 1905 C CA . LEU A 1 245 ? 24.663 3.836 -7.457 1.00 78.06 245 LEU A CA 1
ATOM 1906 C C . LEU A 1 245 ? 24.049 2.655 -8.224 1.00 78.06 245 LEU A C 1
ATOM 1908 O O . LEU A 1 245 ? 24.734 1.987 -8.992 1.00 78.06 245 LEU A O 1
ATOM 1912 N N . MET A 1 246 ? 22.737 2.449 -8.091 1.00 80.81 246 MET A N 1
ATOM 1913 C CA . MET A 1 246 ? 22.023 1.376 -8.791 1.00 80.81 246 MET A CA 1
ATOM 1914 C C . MET A 1 246 ? 22.032 1.546 -10.314 1.00 80.81 246 MET A C 1
ATOM 1916 O O . MET A 1 246 ? 22.113 0.565 -11.055 1.00 80.81 246 MET A O 1
ATOM 1920 N N . ARG A 1 247 ? 21.948 2.785 -10.814 1.00 79.00 247 ARG A N 1
ATOM 1921 C CA . ARG A 1 247 ? 22.074 3.061 -12.252 1.00 79.00 247 ARG A CA 1
ATOM 1922 C C . ARG A 1 247 ? 23.458 2.700 -12.766 1.00 79.00 247 ARG A C 1
ATOM 1924 O O . ARG A 1 247 ? 23.539 2.111 -13.842 1.00 79.00 247 ARG A O 1
ATOM 1931 N N . ASP A 1 248 ? 24.502 3.018 -12.011 1.00 79.88 248 ASP A N 1
ATOM 1932 C CA . ASP A 1 248 ? 25.879 2.701 -12.382 1.00 79.88 248 ASP A CA 1
ATOM 1933 C C . ASP A 1 248 ? 26.112 1.184 -12.395 1.00 79.88 248 ASP A C 1
ATOM 1935 O O . ASP A 1 248 ? 26.681 0.662 -13.355 1.00 79.88 248 ASP A O 1
ATOM 1939 N N . GLU A 1 249 ? 25.586 0.452 -11.406 1.00 79.81 249 GLU A N 1
ATOM 1940 C CA . GLU A 1 249 ? 25.641 -1.016 -11.366 1.00 79.81 249 GLU A CA 1
ATOM 1941 C C . GLU A 1 249 ? 24.904 -1.657 -12.551 1.00 79.81 249 GLU A C 1
ATOM 1943 O O . GLU A 1 249 ? 25.462 -2.506 -13.252 1.00 79.81 249 GLU A O 1
ATOM 1948 N N . VAL A 1 250 ? 23.673 -1.220 -12.841 1.00 81.06 250 VAL A N 1
ATOM 1949 C CA . VAL A 1 250 ? 22.901 -1.727 -13.988 1.00 81.06 250 VAL A CA 1
ATOM 1950 C C . VAL A 1 250 ? 23.577 -1.370 -15.313 1.00 81.06 250 VAL A C 1
ATOM 1952 O O . VAL A 1 250 ? 23.593 -2.188 -16.236 1.00 81.06 250 VAL A O 1
ATOM 1955 N N . ALA A 1 251 ? 24.142 -0.168 -15.440 1.00 81.62 251 ALA A N 1
ATOM 1956 C CA . ALA A 1 251 ? 24.870 0.245 -16.636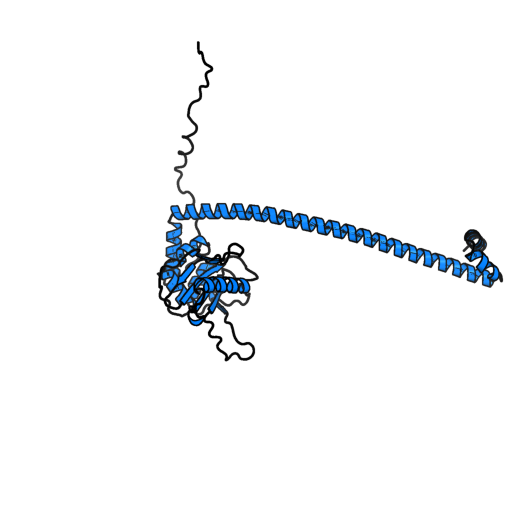 1.00 81.62 251 ALA A CA 1
ATOM 1957 C C . ALA A 1 251 ? 26.137 -0.597 -16.845 1.00 81.62 251 ALA A C 1
ATOM 1959 O O . ALA A 1 251 ? 26.391 -1.044 -17.967 1.00 81.62 251 ALA A O 1
ATOM 1960 N N . ALA A 1 252 ? 26.891 -0.869 -15.777 1.00 82.62 252 ALA A N 1
ATOM 1961 C CA . ALA A 1 252 ? 28.059 -1.743 -15.813 1.00 82.62 252 ALA A CA 1
ATOM 1962 C C . ALA A 1 252 ? 27.678 -3.178 -16.211 1.00 82.62 252 ALA A C 1
ATOM 1964 O O . ALA A 1 252 ? 28.286 -3.737 -17.125 1.00 82.62 252 ALA A O 1
ATOM 1965 N N . ALA A 1 253 ? 26.622 -3.738 -15.611 1.00 83.69 253 ALA A N 1
ATOM 1966 C CA . ALA A 1 253 ? 26.123 -5.072 -15.942 1.00 83.69 253 ALA A CA 1
ATOM 1967 C C . ALA A 1 253 ? 25.667 -5.175 -17.409 1.00 83.69 253 ALA A C 1
ATOM 1969 O O . ALA A 1 253 ? 26.022 -6.121 -18.110 1.00 83.69 253 ALA A O 1
ATOM 1970 N N . ARG A 1 254 ? 24.938 -4.170 -17.918 1.00 84.19 254 ARG A N 1
ATOM 1971 C CA . ARG A 1 254 ? 24.524 -4.114 -19.332 1.00 84.19 254 ARG A CA 1
ATOM 1972 C C . ARG A 1 254 ? 25.712 -4.024 -20.282 1.00 84.19 254 ARG A C 1
ATOM 1974 O O . ARG A 1 254 ? 25.689 -4.649 -21.339 1.00 84.19 254 ARG A O 1
ATOM 1981 N N . LYS A 1 255 ? 26.736 -3.245 -19.926 1.00 87.31 255 LYS A N 1
ATOM 1982 C CA . LYS A 1 255 ? 27.957 -3.128 -20.726 1.00 87.31 255 LYS A CA 1
ATOM 1983 C C . LYS A 1 255 ? 28.701 -4.463 -20.789 1.00 87.31 255 LYS A C 1
ATOM 1985 O O . LYS A 1 255 ? 29.051 -4.878 -21.889 1.00 87.31 255 LYS A O 1
ATOM 1990 N N . ALA A 1 256 ? 28.869 -5.139 -19.652 1.00 87.31 256 ALA A N 1
ATOM 1991 C CA . ALA A 1 256 ? 29.501 -6.456 -19.586 1.00 87.31 256 ALA A CA 1
ATOM 1992 C C . ALA A 1 256 ? 28.739 -7.492 -20.430 1.00 87.31 256 ALA A C 1
ATOM 1994 O O . ALA A 1 256 ? 29.337 -8.133 -21.288 1.00 87.31 256 ALA A O 1
ATOM 1995 N N . ALA A 1 257 ? 27.411 -7.566 -20.285 1.00 86.00 257 ALA A N 1
ATOM 1996 C CA . ALA A 1 257 ? 26.575 -8.465 -21.083 1.00 86.00 257 ALA A CA 1
ATOM 1997 C C . ALA A 1 257 ? 26.657 -8.168 -22.594 1.00 86.00 257 ALA A C 1
ATOM 1999 O O . ALA A 1 257 ? 26.670 -9.078 -23.419 1.00 86.00 257 ALA A O 1
ATOM 2000 N N . ALA A 1 258 ? 26.740 -6.890 -22.983 1.00 88.06 258 ALA A N 1
ATOM 2001 C CA . ALA A 1 258 ? 26.910 -6.509 -24.383 1.00 88.06 258 ALA A CA 1
ATOM 2002 C C . ALA A 1 258 ? 28.305 -6.862 -24.930 1.00 88.06 258 ALA A C 1
ATOM 2004 O O . ALA A 1 258 ? 28.435 -7.198 -26.105 1.00 88.06 258 ALA A O 1
ATOM 2005 N N . GLU A 1 259 ? 29.355 -6.757 -24.115 1.00 91.12 259 GLU A N 1
ATOM 2006 C CA . GLU A 1 259 ? 30.713 -7.166 -24.487 1.00 91.12 259 GLU A CA 1
ATOM 2007 C C . GLU A 1 259 ? 30.819 -8.685 -24.644 1.00 91.12 259 GLU A C 1
ATOM 2009 O O . GLU A 1 259 ? 31.336 -9.144 -25.663 1.00 91.12 259 GLU A O 1
ATOM 2014 N N . GLU A 1 260 ? 30.249 -9.447 -23.711 1.00 88.50 260 GLU A N 1
ATOM 2015 C CA . GLU A 1 260 ? 30.151 -10.908 -23.780 1.00 88.50 260 GLU A CA 1
ATOM 2016 C C . GLU A 1 260 ? 29.373 -11.351 -25.025 1.00 88.50 260 GLU A C 1
ATOM 2018 O O . GLU A 1 260 ? 29.903 -12.097 -25.846 1.00 88.50 260 GLU A O 1
ATOM 2023 N N . GLY A 1 261 ? 28.188 -10.778 -25.265 1.00 87.38 261 GLY A N 1
ATOM 2024 C CA . GLY A 1 261 ? 27.395 -11.087 -26.456 1.00 87.38 261 GLY A CA 1
ATOM 2025 C C . GLY A 1 261 ? 28.107 -10.752 -27.774 1.00 87.38 261 GLY A C 1
ATOM 2026 O O . GLY A 1 261 ? 27.969 -11.479 -28.759 1.00 87.38 261 GLY A O 1
ATOM 2027 N N . ARG A 1 262 ? 28.922 -9.685 -27.817 1.00 90.94 262 ARG A N 1
ATOM 2028 C CA . ARG A 1 262 ? 29.772 -9.401 -28.989 1.00 90.94 262 ARG A CA 1
ATOM 2029 C C . ARG A 1 262 ? 30.885 -10.431 -29.148 1.00 90.94 262 ARG A C 1
ATOM 2031 O O . ARG A 1 262 ? 31.157 -10.833 -30.277 1.00 90.94 262 ARG A O 1
ATOM 2038 N N . ALA A 1 263 ? 31.538 -10.829 -28.060 1.00 90.75 263 ALA A N 1
ATOM 2039 C CA . ALA A 1 263 ? 32.610 -11.817 -28.095 1.00 90.75 263 ALA A CA 1
ATOM 2040 C C . ALA A 1 263 ? 32.094 -13.184 -28.567 1.00 90.75 263 ALA A C 1
ATOM 2042 O O . ALA A 1 263 ? 32.669 -13.771 -29.484 1.00 90.75 263 ALA A O 1
ATOM 2043 N N . GLU A 1 264 ? 30.969 -13.643 -28.016 1.00 89.94 264 GLU A N 1
ATOM 2044 C CA . GLU A 1 264 ? 30.296 -14.872 -28.439 1.00 89.94 264 GLU A CA 1
ATOM 2045 C C . GLU A 1 264 ? 29.838 -14.796 -29.896 1.00 89.94 264 GLU A C 1
ATOM 2047 O O . GLU A 1 264 ? 30.091 -15.717 -30.673 1.00 89.94 264 GLU A O 1
ATOM 2052 N N . GLY A 1 265 ? 29.222 -13.679 -30.296 1.00 90.62 265 GLY A N 1
ATOM 2053 C CA . GLY A 1 265 ? 28.786 -13.456 -31.673 1.00 90.62 265 GLY A CA 1
ATOM 2054 C C . GLY A 1 265 ? 29.944 -13.503 -32.672 1.00 90.62 265 GLY A C 1
ATOM 2055 O O . GLY A 1 265 ? 29.835 -14.154 -33.710 1.00 90.62 265 GLY A O 1
ATOM 2056 N N . MET A 1 266 ? 31.081 -12.878 -32.347 1.00 92.19 266 MET A N 1
ATOM 2057 C CA . MET A 1 266 ? 32.290 -12.946 -33.174 1.00 92.19 266 MET A CA 1
ATOM 2058 C C . MET A 1 266 ? 32.865 -14.364 -33.233 1.00 92.19 266 MET A C 1
ATOM 2060 O O . MET A 1 266 ? 33.179 -14.843 -34.320 1.00 92.19 266 MET A O 1
ATOM 2064 N N . ALA A 1 267 ? 32.980 -15.051 -32.094 1.00 91.06 267 ALA A N 1
ATOM 2065 C CA . ALA A 1 267 ? 33.499 -16.417 -32.043 1.00 91.06 267 ALA A CA 1
ATOM 2066 C C . ALA A 1 267 ? 32.633 -17.378 -32.870 1.00 91.06 267 ALA A C 1
ATOM 2068 O O . ALA A 1 267 ? 33.156 -18.171 -33.656 1.00 91.06 267 ALA A O 1
ATOM 2069 N N . ARG A 1 268 ? 31.308 -17.257 -32.744 1.00 91.31 268 ARG A N 1
ATOM 2070 C CA . ARG A 1 268 ? 30.344 -18.029 -33.524 1.00 91.31 268 ARG A CA 1
ATOM 2071 C C . ARG A 1 268 ? 30.446 -17.718 -35.014 1.00 91.31 268 ARG A C 1
ATOM 2073 O O . ARG A 1 268 ? 30.539 -18.651 -35.800 1.00 91.31 268 ARG A O 1
ATOM 2080 N N . GLY A 1 269 ? 30.504 -16.442 -35.395 1.00 92.12 269 GLY A N 1
ATOM 2081 C CA . GLY A 1 269 ? 30.640 -16.040 -36.797 1.00 92.12 269 GLY A CA 1
ATOM 2082 C C . GLY A 1 269 ? 31.932 -16.552 -37.443 1.00 92.12 269 GLY A C 1
ATOM 2083 O O . GLY A 1 269 ? 31.909 -17.036 -38.571 1.00 92.12 269 GLY A O 1
ATOM 2084 N N . ILE A 1 270 ? 33.055 -16.527 -36.715 1.00 92.81 270 ILE A N 1
ATOM 2085 C CA . ILE A 1 270 ? 34.321 -17.114 -37.182 1.00 92.81 270 ILE A CA 1
ATOM 2086 C C . ILE A 1 270 ? 34.183 -18.631 -37.354 1.00 92.81 270 ILE A C 1
ATOM 2088 O O . ILE A 1 270 ? 34.621 -19.177 -38.366 1.00 92.81 270 ILE A O 1
ATOM 2092 N N . ALA A 1 271 ? 33.582 -19.321 -36.383 1.00 90.94 271 ALA A N 1
ATOM 2093 C CA . ALA A 1 271 ? 33.401 -20.768 -36.443 1.00 90.94 271 ALA A CA 1
ATOM 2094 C C . ALA A 1 271 ? 32.490 -21.191 -37.608 1.00 90.94 271 ALA A C 1
ATOM 2096 O O . ALA A 1 271 ? 32.840 -22.113 -38.346 1.00 90.94 271 ALA A O 1
ATOM 2097 N N . GLU A 1 272 ? 31.364 -20.498 -37.795 1.00 91.56 272 GLU A N 1
ATOM 2098 C CA . GLU A 1 272 ? 30.431 -20.717 -38.904 1.00 91.56 272 GLU A CA 1
ATOM 2099 C C . GLU A 1 272 ? 31.112 -20.443 -40.251 1.00 91.56 272 GLU A C 1
ATOM 2101 O O . GLU A 1 272 ? 31.087 -21.312 -41.118 1.00 91.56 272 GLU A O 1
ATOM 2106 N N . GLY A 1 273 ? 31.832 -19.324 -40.395 1.00 91.62 273 GLY A N 1
ATOM 2107 C CA . GLY A 1 273 ? 32.551 -18.999 -41.631 1.00 91.62 273 GLY A CA 1
ATOM 2108 C C . GLY A 1 273 ? 33.666 -19.994 -41.979 1.00 91.62 273 GLY A C 1
ATOM 2109 O O . GLY A 1 273 ? 33.837 -20.358 -43.141 1.00 91.62 273 GLY A O 1
ATOM 2110 N N . ILE A 1 274 ? 34.411 -20.502 -40.987 1.00 91.81 274 ILE A N 1
ATOM 2111 C CA . ILE A 1 274 ? 35.403 -21.568 -41.212 1.00 91.81 274 ILE A CA 1
ATOM 2112 C C . ILE A 1 274 ? 34.715 -22.868 -41.643 1.00 91.81 274 ILE A C 1
ATOM 2114 O O . ILE A 1 274 ? 35.231 -23.578 -42.510 1.00 91.81 274 ILE A O 1
ATOM 2118 N N . ALA A 1 275 ? 33.587 -23.216 -41.022 1.00 89.31 275 ALA A N 1
ATOM 2119 C CA . ALA A 1 275 ? 32.844 -24.425 -41.356 1.00 89.31 275 ALA A CA 1
ATOM 2120 C C . ALA A 1 275 ? 32.260 -24.352 -42.774 1.00 89.31 275 ALA A C 1
ATOM 2122 O O . ALA A 1 275 ? 32.412 -25.308 -43.535 1.00 89.31 275 ALA A O 1
ATOM 2123 N N . GLU A 1 276 ? 31.665 -23.216 -43.138 1.00 89.19 276 GLU A N 1
ATOM 2124 C CA . GLU A 1 276 ? 31.122 -22.948 -44.470 1.00 89.19 276 GLU A CA 1
ATOM 2125 C C . GLU A 1 276 ? 32.226 -22.990 -45.529 1.00 89.19 276 GLU A C 1
ATOM 2127 O O . GLU A 1 276 ? 32.148 -23.804 -46.445 1.00 89.19 276 GLU A O 1
ATOM 2132 N N . GLY A 1 277 ? 33.329 -22.257 -45.338 1.00 89.75 277 GLY A N 1
ATOM 2133 C CA . GLY A 1 277 ? 34.446 -22.269 -46.289 1.00 89.75 277 GLY A CA 1
ATOM 2134 C C . GLY A 1 277 ? 35.088 -23.653 -46.467 1.00 89.75 277 GLY A C 1
ATOM 2135 O O . GLY A 1 277 ? 35.503 -24.020 -47.566 1.00 89.75 277 GLY A O 1
ATOM 2136 N N . ARG A 1 278 ? 35.135 -24.481 -45.411 1.00 89.50 278 ARG A N 1
ATOM 2137 C CA . ARG A 1 278 ? 35.566 -25.888 -45.530 1.00 89.50 278 ARG A CA 1
ATOM 2138 C C . ARG A 1 278 ? 34.569 -26.726 -46.324 1.00 89.50 278 ARG A C 1
ATOM 2140 O O . ARG A 1 278 ? 34.992 -27.559 -47.124 1.00 89.50 278 ARG A O 1
ATOM 2147 N N . ALA A 1 279 ? 33.272 -26.542 -46.090 1.00 86.88 279 ALA A N 1
ATOM 2148 C CA . ALA A 1 279 ? 32.226 -27.266 -46.802 1.00 86.88 279 ALA A CA 1
ATOM 2149 C C . ALA A 1 279 ? 32.212 -26.905 -48.296 1.00 86.88 279 ALA A C 1
ATOM 2151 O O . ALA A 1 279 ? 32.169 -27.810 -49.130 1.00 86.88 279 ALA A O 1
ATOM 2152 N N . GLU A 1 280 ? 32.328 -25.617 -48.626 1.00 88.44 280 GLU A N 1
ATOM 2153 C CA . GLU A 1 280 ? 32.452 -25.120 -49.999 1.00 88.44 280 GLU A CA 1
ATOM 2154 C C . GLU A 1 280 ? 33.702 -25.674 -50.688 1.00 88.44 280 GLU A C 1
ATOM 2156 O O . GLU A 1 280 ? 33.598 -26.231 -51.779 1.00 88.44 280 GLU A O 1
ATOM 2161 N N . GLY A 1 281 ? 34.865 -25.632 -50.027 1.00 87.62 281 GLY A N 1
ATOM 2162 C CA . GLY A 1 281 ? 36.106 -26.183 -50.581 1.00 87.62 281 GLY A CA 1
ATOM 2163 C C . GLY A 1 281 ? 36.024 -27.686 -50.882 1.00 87.62 281 GLY A C 1
ATOM 2164 O O . GLY A 1 281 ? 36.469 -28.134 -51.937 1.00 87.62 281 GLY A O 1
ATOM 2165 N N . ILE A 1 282 ? 35.401 -28.473 -49.996 1.00 86.81 282 ILE A N 1
ATOM 2166 C CA . ILE A 1 282 ? 35.154 -29.908 -50.233 1.00 86.81 282 ILE A CA 1
ATOM 2167 C C . ILE A 1 282 ? 34.172 -30.109 -51.395 1.00 86.81 282 ILE A C 1
ATOM 2169 O O . ILE A 1 282 ? 34.333 -31.039 -52.185 1.00 86.81 282 ILE A O 1
ATOM 2173 N N . ALA A 1 283 ? 33.139 -29.272 -51.504 1.00 86.12 283 ALA A N 1
ATOM 2174 C CA . ALA A 1 283 ? 32.163 -29.361 -52.584 1.00 86.12 283 ALA A CA 1
ATOM 2175 C C . ALA A 1 283 ? 32.785 -29.027 -53.951 1.00 86.12 283 ALA A C 1
ATOM 2177 O O . ALA A 1 283 ? 32.549 -29.765 -54.911 1.00 86.12 283 ALA A O 1
ATOM 2178 N N . GLU A 1 284 ? 33.612 -27.979 -54.038 1.00 86.75 284 GLU A N 1
ATOM 2179 C CA . GLU A 1 284 ? 34.352 -27.631 -55.257 1.00 86.75 284 GLU A CA 1
ATOM 2180 C C . GLU A 1 284 ? 35.325 -28.738 -55.672 1.00 86.75 284 GLU A C 1
ATOM 2182 O O . GLU A 1 284 ? 35.352 -29.123 -56.842 1.00 86.75 284 GLU A O 1
ATOM 2187 N N . GLU A 1 285 ? 36.100 -29.283 -54.731 1.00 85.62 285 GLU A N 1
ATOM 2188 C CA . GLU A 1 285 ? 37.053 -30.363 -55.012 1.00 85.62 285 GLU A CA 1
ATOM 2189 C C . GLU A 1 285 ? 36.328 -31.620 -55.515 1.00 85.62 285 GLU A C 1
ATOM 2191 O O . GLU A 1 285 ? 36.676 -32.153 -56.570 1.00 85.62 285 GLU A O 1
ATOM 2196 N N . ARG A 1 286 ? 35.222 -32.015 -54.865 1.00 87.06 286 ARG A N 1
ATOM 2197 C CA . ARG A 1 286 ? 34.359 -33.111 -55.339 1.00 87.06 286 ARG A CA 1
ATOM 2198 C C . ARG A 1 286 ? 33.827 -32.868 -56.749 1.00 87.06 286 ARG A C 1
ATOM 2200 O O . ARG A 1 286 ? 33.773 -33.808 -57.542 1.00 87.06 286 ARG A O 1
ATOM 2207 N N . ALA A 1 287 ? 33.426 -31.637 -57.069 1.00 87.44 287 ALA A N 1
ATOM 2208 C CA . ALA A 1 287 ? 32.930 -31.290 -58.397 1.00 87.44 287 ALA A CA 1
ATOM 2209 C C . ALA A 1 287 ? 34.032 -31.409 -59.462 1.00 87.44 287 ALA A C 1
ATOM 2211 O O . ALA A 1 287 ? 33.804 -32.040 -60.496 1.00 87.44 287 ALA A O 1
ATOM 2212 N N . ARG A 1 288 ? 35.236 -30.883 -59.193 1.00 87.38 288 ARG A N 1
ATOM 2213 C CA . ARG A 1 288 ? 36.400 -30.997 -60.094 1.00 87.38 288 ARG A CA 1
ATOM 2214 C C . ARG A 1 288 ? 36.801 -32.454 -60.310 1.00 87.38 288 ARG A C 1
ATOM 2216 O O . ARG A 1 288 ? 36.962 -32.884 -61.451 1.00 87.38 288 ARG A O 1
ATOM 2223 N N . THR A 1 289 ? 36.862 -33.236 -59.235 1.00 87.62 289 THR A N 1
ATOM 2224 C CA . THR A 1 289 ? 37.150 -34.674 -59.286 1.00 87.62 289 THR A CA 1
ATOM 2225 C C . THR A 1 289 ? 36.110 -35.433 -60.112 1.00 87.62 289 THR A C 1
ATOM 2227 O O . THR A 1 289 ? 36.474 -36.248 -60.960 1.00 87.62 289 THR A O 1
ATOM 2230 N N . ALA A 1 290 ? 34.817 -35.134 -59.947 1.00 89.06 290 ALA A N 1
ATOM 2231 C CA . ALA A 1 290 ? 33.757 -35.754 -60.742 1.00 89.06 290 ALA A CA 1
ATOM 2232 C C . ALA A 1 290 ? 33.841 -35.388 -62.237 1.00 89.06 290 ALA A C 1
ATOM 2234 O O . ALA A 1 290 ? 33.642 -36.253 -63.095 1.00 89.06 290 ALA A O 1
ATOM 2235 N N . MET A 1 291 ? 34.153 -34.128 -62.563 1.00 89.25 291 MET A N 1
ATOM 2236 C CA . MET A 1 291 ? 34.355 -33.689 -63.950 1.00 89.25 291 MET A CA 1
ATOM 2237 C C . MET A 1 291 ? 35.550 -34.394 -64.593 1.00 89.25 291 MET A C 1
ATOM 2239 O O . MET A 1 291 ? 35.423 -34.915 -65.705 1.00 89.25 291 MET A O 1
ATOM 2243 N N . LEU A 1 292 ? 36.678 -34.466 -63.880 1.00 89.31 292 LEU A N 1
ATOM 2244 C CA . LEU A 1 292 ? 37.880 -35.143 -64.352 1.00 89.31 292 LEU A CA 1
ATOM 2245 C C . LEU A 1 292 ? 37.635 -36.640 -64.565 1.00 89.31 292 LEU A C 1
ATOM 2247 O O . LEU A 1 292 ? 37.965 -37.163 -65.627 1.00 89.31 292 LEU A O 1
ATOM 2251 N N . ALA A 1 293 ? 36.999 -37.319 -63.606 1.00 88.94 293 ALA A N 1
ATOM 2252 C CA . ALA A 1 293 ? 36.668 -38.739 -63.713 1.00 88.94 293 ALA A CA 1
ATOM 2253 C C . ALA A 1 293 ? 35.806 -39.029 -64.954 1.00 88.94 293 ALA A C 1
ATOM 2255 O O . ALA A 1 293 ? 36.138 -39.907 -65.749 1.00 88.94 293 ALA A O 1
ATOM 2256 N N . LYS A 1 294 ? 34.754 -38.230 -65.180 1.00 90.75 294 LYS A N 1
ATOM 2257 C CA . LYS A 1 294 ? 33.879 -38.356 -66.356 1.00 90.75 294 LYS A CA 1
ATOM 2258 C C . LYS A 1 294 ? 34.629 -38.123 -67.670 1.00 90.75 294 LYS A C 1
ATOM 2260 O O . LYS A 1 294 ? 34.322 -38.747 -68.687 1.00 90.75 294 LYS A O 1
ATOM 2265 N N . ARG A 1 295 ? 35.596 -37.200 -67.677 1.00 90.56 295 ARG A N 1
ATOM 2266 C CA . ARG A 1 295 ? 36.405 -36.912 -68.864 1.00 90.56 295 ARG A CA 1
ATOM 2267 C C . ARG A 1 295 ? 37.392 -38.039 -69.159 1.00 90.56 295 ARG A C 1
ATOM 2269 O O . ARG A 1 295 ? 37.451 -38.484 -70.301 1.00 90.56 295 ARG A O 1
ATOM 2276 N N . LEU A 1 296 ? 38.100 -38.526 -68.143 1.00 89.88 296 LEU A N 1
ATOM 2277 C CA . LEU A 1 296 ? 39.025 -39.655 -68.255 1.00 89.88 296 LEU A CA 1
ATOM 2278 C C . LEU A 1 296 ? 38.315 -40.935 -68.709 1.00 89.88 296 LEU A C 1
ATOM 2280 O O . LEU A 1 296 ? 38.847 -41.652 -69.552 1.00 89.88 296 LEU A O 1
ATOM 2284 N N . GLU A 1 297 ? 37.103 -41.198 -68.214 1.00 90.75 297 GLU A N 1
ATOM 2285 C CA . GLU A 1 297 ? 36.276 -42.327 -68.656 1.00 90.75 297 GLU A CA 1
ATOM 2286 C C . GLU A 1 297 ? 35.947 -42.234 -70.154 1.00 90.75 297 GLU A C 1
ATOM 2288 O O . GLU A 1 297 ? 36.137 -43.198 -70.895 1.00 90.75 297 GLU A O 1
ATOM 2293 N N . LYS A 1 298 ? 35.528 -41.052 -70.629 1.00 90.44 298 LYS A N 1
ATOM 2294 C CA . LYS A 1 298 ? 35.200 -40.819 -72.045 1.00 90.44 298 LYS A CA 1
ATOM 2295 C C . LYS A 1 298 ? 36.401 -41.009 -72.981 1.00 90.44 298 LYS A C 1
ATOM 2297 O O . LYS A 1 298 ? 36.216 -41.454 -74.110 1.00 90.44 298 LYS A O 1
ATOM 2302 N N . GLU A 1 299 ? 37.602 -40.663 -72.526 1.00 89.94 299 GLU A N 1
ATOM 2303 C CA . GLU A 1 299 ? 38.854 -40.792 -73.288 1.00 89.94 299 GLU A CA 1
ATOM 2304 C C . GLU A 1 299 ? 39.534 -42.166 -73.092 1.00 89.94 299 GLU A C 1
ATOM 2306 O O . GLU A 1 299 ? 40.614 -42.401 -73.629 1.00 89.94 299 GLU A O 1
ATOM 2311 N N . GLY A 1 300 ? 38.932 -43.083 -72.318 1.00 88.06 300 GLY A N 1
ATOM 2312 C CA . GLY A 1 300 ? 39.482 -44.419 -72.057 1.00 88.06 300 GLY A CA 1
ATOM 2313 C C . GLY A 1 300 ? 40.729 -44.440 -71.162 1.00 88.06 300 GLY A C 1
ATOM 2314 O O . GLY A 1 300 ? 41.462 -45.424 -71.162 1.00 88.06 300 GLY A O 1
ATOM 2315 N N . ARG A 1 301 ? 40.980 -43.368 -70.399 1.00 90.94 301 ARG A N 1
ATOM 2316 C CA . ARG A 1 301 ? 42.167 -43.157 -69.542 1.00 90.94 301 ARG A CA 1
ATOM 2317 C C . ARG A 1 301 ? 41.839 -43.226 -68.048 1.00 90.94 301 ARG A C 1
ATOM 2319 O O . ARG A 1 301 ? 42.507 -42.605 -67.224 1.00 90.94 301 ARG A O 1
ATOM 2326 N N . ILE A 1 302 ? 40.786 -43.956 -67.679 1.00 89.56 302 ILE A N 1
ATOM 2327 C CA . ILE A 1 302 ? 40.269 -43.971 -66.301 1.00 89.56 302 ILE A CA 1
ATOM 2328 C C . ILE A 1 302 ? 41.291 -44.482 -65.273 1.00 89.56 302 ILE A C 1
ATOM 2330 O O . ILE A 1 302 ? 41.278 -44.034 -64.129 1.00 89.56 302 ILE A O 1
ATOM 2334 N N . ASP A 1 303 ? 42.234 -45.330 -65.692 1.00 89.06 303 ASP A N 1
ATOM 2335 C CA . ASP A 1 303 ? 43.308 -45.855 -64.840 1.00 89.06 303 ASP A CA 1
ATOM 2336 C C . ASP A 1 303 ? 44.245 -44.754 -64.302 1.00 89.06 303 ASP A C 1
ATOM 2338 O O . ASP A 1 303 ? 44.894 -44.928 -63.269 1.00 89.06 303 ASP A O 1
ATOM 2342 N N . GLU A 1 304 ? 44.294 -43.584 -64.953 1.00 88.50 304 GLU A N 1
ATOM 2343 C CA . GLU A 1 304 ? 45.083 -42.439 -64.485 1.00 88.50 304 GLU A CA 1
ATOM 2344 C C . GLU A 1 304 ? 44.448 -41.715 -63.290 1.00 88.50 304 GLU A C 1
ATOM 2346 O O . GLU A 1 304 ? 45.155 -41.001 -62.573 1.00 88.50 304 GLU A O 1
ATOM 2351 N N . LEU A 1 305 ? 43.150 -41.922 -63.027 1.00 87.69 305 LEU A N 1
ATOM 2352 C CA . LEU A 1 305 ? 42.410 -41.225 -61.971 1.00 87.69 305 LEU A CA 1
ATOM 2353 C C . LEU A 1 305 ? 42.992 -41.501 -60.580 1.00 87.69 305 LEU A C 1
ATOM 2355 O O . LEU A 1 305 ? 43.155 -40.577 -59.789 1.00 87.69 305 LEU A O 1
ATOM 2359 N N . ALA A 1 306 ? 43.353 -42.752 -60.283 1.00 86.25 306 ALA A N 1
ATOM 2360 C CA . ALA A 1 306 ? 43.918 -43.113 -58.982 1.00 86.25 306 ALA A CA 1
ATOM 2361 C C . ALA A 1 306 ? 45.279 -42.437 -58.738 1.00 86.25 306 ALA A C 1
ATOM 2363 O O . ALA A 1 306 ? 45.552 -41.963 -57.636 1.00 86.25 306 ALA A O 1
ATOM 2364 N N . GLY A 1 307 ? 46.115 -42.351 -59.779 1.00 85.62 307 GLY A N 1
ATOM 2365 C CA . GLY A 1 307 ? 47.399 -41.653 -59.719 1.00 85.62 307 GLY A CA 1
ATOM 2366 C C . GLY A 1 307 ? 47.248 -40.134 -59.632 1.00 85.62 307 GLY A C 1
ATOM 2367 O O . GLY A 1 307 ? 48.060 -39.485 -58.983 1.00 85.62 307 GLY A O 1
ATOM 2368 N N . ALA A 1 308 ? 46.205 -39.575 -60.249 1.00 86.25 308 ALA A N 1
ATOM 2369 C CA . ALA A 1 308 ? 45.864 -38.161 -60.145 1.00 86.25 308 ALA A CA 1
ATOM 2370 C C . ALA A 1 308 ? 45.375 -37.800 -58.733 1.00 86.25 308 ALA A C 1
ATOM 2372 O O . ALA A 1 308 ? 45.880 -36.861 -58.137 1.00 86.25 308 ALA A O 1
ATOM 2373 N N . LEU A 1 309 ? 44.465 -38.581 -58.143 1.00 87.75 309 LEU A N 1
ATOM 2374 C CA . LEU A 1 309 ? 43.964 -38.339 -56.781 1.00 87.75 309 LEU A CA 1
ATOM 2375 C C . LEU A 1 309 ? 45.051 -38.451 -55.698 1.00 87.75 309 LEU A C 1
ATOM 2377 O O . LEU A 1 309 ? 44.912 -37.871 -54.623 1.00 87.75 309 LEU A O 1
ATOM 2381 N N . ALA A 1 310 ? 46.131 -39.187 -55.971 1.00 88.06 310 ALA A N 1
ATOM 2382 C CA . ALA A 1 310 ? 47.273 -39.329 -55.070 1.00 88.06 310 ALA A CA 1
ATOM 2383 C C . ALA A 1 310 ? 48.343 -38.225 -55.225 1.00 88.06 310 ALA A C 1
ATOM 2385 O O . ALA A 1 310 ? 49.218 -38.117 -54.367 1.00 88.06 310 ALA A O 1
ATOM 2386 N N . ASP A 1 311 ? 48.294 -37.414 -56.289 1.00 89.62 311 ASP A N 1
ATOM 2387 C CA . ASP A 1 311 ? 49.260 -36.344 -56.574 1.00 89.62 311 ASP A CA 1
ATOM 2388 C C . ASP A 1 311 ? 48.550 -35.102 -57.128 1.00 89.62 311 ASP A C 1
ATOM 2390 O O . ASP A 1 311 ? 48.171 -35.044 -58.302 1.00 89.62 311 ASP A O 1
ATOM 2394 N N . SER A 1 312 ? 48.431 -34.065 -56.293 1.00 86.25 312 SER A N 1
ATOM 2395 C CA . SER A 1 312 ? 47.736 -32.823 -56.644 1.00 86.25 312 SER A CA 1
ATOM 2396 C C . SER A 1 312 ? 48.305 -32.134 -57.885 1.00 86.25 312 SER A C 1
ATOM 2398 O O . SER A 1 312 ? 47.546 -31.571 -58.667 1.00 86.25 312 SER A O 1
ATOM 2400 N N . LYS A 1 313 ? 49.617 -32.225 -58.138 1.00 89.06 313 LYS A N 1
ATOM 2401 C CA . LYS A 1 313 ? 50.219 -31.619 -59.336 1.00 89.06 313 LYS A CA 1
ATOM 2402 C C . LYS A 1 313 ? 49.801 -32.353 -60.600 1.00 89.06 313 LYS A C 1
ATOM 2404 O O . LYS A 1 313 ? 49.595 -31.726 -61.636 1.00 89.06 313 LYS A O 1
ATOM 2409 N N . ARG A 1 314 ? 49.695 -33.681 -60.521 1.00 86.94 314 ARG A N 1
ATOM 2410 C CA . ARG A 1 314 ? 49.223 -34.512 -61.631 1.00 86.94 314 ARG A CA 1
ATOM 2411 C C . ARG A 1 314 ? 47.729 -34.305 -61.873 1.00 86.94 314 ARG A C 1
ATOM 2413 O O . ARG A 1 314 ? 47.315 -34.243 -63.025 1.00 86.94 314 ARG A O 1
ATOM 2420 N N . PHE A 1 315 ? 46.947 -34.165 -60.806 1.00 88.81 315 PHE A N 1
ATOM 2421 C CA . PHE A 1 315 ? 45.531 -33.818 -60.876 1.00 88.81 315 PHE A CA 1
ATOM 2422 C C . PHE A 1 315 ? 45.303 -32.476 -61.584 1.00 88.81 315 PHE A C 1
ATOM 2424 O O . PHE A 1 315 ? 44.575 -32.427 -62.574 1.00 88.81 315 PHE A O 1
ATOM 2431 N N . ASP A 1 316 ? 45.997 -31.420 -61.151 1.00 87.62 316 ASP A N 1
ATOM 2432 C CA . ASP A 1 316 ? 45.902 -30.088 -61.759 1.00 87.62 316 ASP A CA 1
ATOM 2433 C C . ASP A 1 316 ? 46.372 -30.091 -63.221 1.00 87.62 316 ASP A C 1
ATOM 2435 O O . ASP A 1 316 ? 45.748 -29.470 -64.080 1.00 87.62 316 ASP A O 1
ATOM 2439 N N . ALA A 1 317 ? 47.441 -30.832 -63.537 1.00 88.19 317 ALA A N 1
ATOM 2440 C CA . ALA A 1 317 ? 47.921 -30.970 -64.910 1.00 88.19 317 ALA A CA 1
ATOM 2441 C C . ALA A 1 317 ? 46.872 -31.612 -65.833 1.00 88.19 317 ALA A C 1
ATOM 2443 O O . ALA A 1 317 ? 46.697 -31.149 -66.958 1.00 88.19 317 ALA A O 1
ATOM 2444 N N . LEU A 1 318 ? 46.152 -32.633 -65.357 1.00 86.88 318 LEU A N 1
ATOM 2445 C CA . LEU A 1 318 ? 45.080 -33.281 -66.116 1.00 86.88 318 LEU A CA 1
ATOM 2446 C C . LEU A 1 318 ? 43.843 -32.382 -66.262 1.00 86.88 318 LEU A C 1
ATOM 2448 O O . LEU A 1 318 ? 43.221 -32.385 -67.323 1.00 86.88 318 LEU A O 1
ATOM 2452 N N . LEU A 1 319 ? 43.492 -31.590 -65.242 1.00 87.19 319 LEU A N 1
ATOM 2453 C CA . LEU A 1 319 ? 42.429 -30.584 -65.370 1.00 87.19 319 LEU A CA 1
ATOM 2454 C C . LEU A 1 319 ? 42.762 -29.572 -66.474 1.00 87.19 319 LEU A C 1
ATOM 2456 O O . LEU A 1 319 ? 41.952 -29.356 -67.374 1.00 87.19 319 LEU A O 1
ATOM 2460 N N . VAL A 1 320 ? 43.988 -29.037 -66.471 1.00 89.62 320 VAL A N 1
ATOM 2461 C CA . VAL A 1 320 ? 44.473 -28.114 -67.510 1.00 89.62 320 VAL A CA 1
ATOM 2462 C C . VAL A 1 320 ? 44.508 -28.783 -68.887 1.00 89.62 320 VAL A C 1
ATOM 2464 O O . VAL A 1 320 ? 44.080 -28.172 -69.865 1.00 89.62 320 VAL A O 1
ATOM 2467 N N . GLU A 1 321 ? 44.974 -30.033 -68.976 1.00 88.94 321 GLU A N 1
ATOM 2468 C CA . GLU A 1 321 ? 45.008 -30.813 -70.222 1.00 88.94 321 GLU A CA 1
ATOM 2469 C C . GLU A 1 321 ? 43.616 -30.928 -70.862 1.00 88.94 321 GLU A C 1
ATOM 2471 O O . GLU A 1 321 ? 43.473 -30.808 -72.080 1.00 88.94 321 GLU A O 1
ATOM 2476 N N . PHE A 1 322 ? 42.580 -31.121 -70.043 1.00 86.38 322 PHE A N 1
ATOM 2477 C CA . PHE A 1 322 ? 41.202 -31.250 -70.507 1.00 86.38 322 PHE A CA 1
ATOM 2478 C C . PHE A 1 322 ? 40.408 -29.937 -70.542 1.00 86.38 322 PHE A C 1
ATOM 2480 O O . PHE A 1 322 ? 39.253 -29.956 -70.977 1.00 86.38 322 PHE A O 1
ATOM 2487 N N . GLY A 1 323 ? 41.009 -28.815 -70.135 1.00 83.38 323 GLY A N 1
ATOM 2488 C CA . GLY A 1 323 ? 40.358 -27.505 -70.072 1.00 83.38 323 GLY A CA 1
ATOM 2489 C C . GLY A 1 323 ? 39.205 -27.439 -69.065 1.00 83.38 323 GLY A C 1
ATOM 2490 O O . GLY A 1 323 ? 38.182 -26.820 -69.366 1.00 83.38 323 GLY A O 1
ATOM 2491 N N . LEU A 1 324 ? 39.349 -28.127 -67.927 1.00 79.38 324 LEU A N 1
ATOM 2492 C CA . LEU A 1 324 ? 38.383 -28.203 -66.824 1.00 79.38 324 LEU A CA 1
ATOM 2493 C C . LEU A 1 324 ? 38.736 -27.257 -65.670 1.00 79.38 324 LEU A C 1
ATOM 2495 O O . LEU A 1 324 ? 39.941 -27.000 -65.455 1.00 79.38 324 LEU A O 1
#